Protein AF-A0A9W7BCM0-F1 (afdb_monomer)

Organism: NCBI:txid1606541

Nearest PDB structures (foldseek):
  4j8t-assembly5_D-2  TM=6.654E-01  e=6.417E-01  Pseudomonas aeruginosa PAO1
  4j9a-assembly6_F  TM=6.109E-01  e=1.148E+00  Pseudomonas aeruginosa PAO1
  8xcj-assembly1_F  TM=1.554E-01  e=3.502E-02  Escherichia phage Lambda
  8xci-assembly1_J  TM=1.310E-01  e=1.043E-02  Escherichia phage Lambda
  8bxr-assembly1_A  TM=1.059E-01  e=1.535E+00  Homo sapiens

Foldseek 3Di:
DDDPPPDPPPPQVVQWDWDKDWDADPPQKIFIWIWIARNVPGFIDIDGPDIDHPVLAPFDFDDWAPFDWDDDVFIKTKIWGDRGPFALVFPTWIKIWTWDQDPVRHIDTPDDIDTGGDDNDDDDPPPDPDDQPDFADVVQKDWDKDWDDDDPQAIWIKIWIDGPRDIDIDTDPDPASDKDKPPWDWDADPNRQKIWTWIKIWGHHPRDIHIDIDIWMWGQDPVGIDTDD

pLDDT: mean 84.14, std 14.04, range [38.47, 97.62]

Radius of gyration: 24.95 Å; Cα contacts (8 Å, |Δi|>4): 468; chains: 1; bounding box: 50×45×79 Å

Mean predicted aligned error: 10.83 Å

Solvent-accessible surface area (backbone atoms only — not comparable to full-atom values): 13617 Å² total; per-residue (Å²): 134,83,79,76,78,81,71,77,65,89,61,63,70,82,30,58,45,78,53,73,47,76,44,81,44,91,89,65,31,38,33,35,25,46,35,42,32,33,72,85,79,66,51,74,39,80,42,76,81,46,77,45,48,67,90,82,42,95,75,71,73,56,76,71,40,78,73,43,81,46,86,67,101,54,43,30,43,33,33,30,47,39,94,39,88,55,32,73,57,46,76,23,29,42,37,36,31,38,47,40,67,45,100,85,73,42,75,40,73,69,54,71,75,47,78,43,73,44,81,69,89,69,83,73,79,73,89,69,91,68,87,49,87,51,73,45,58,69,90,58,49,47,80,42,80,48,77,51,74,48,90,95,68,28,31,39,36,34,40,42,44,32,37,92,90,36,73,45,75,47,68,66,86,73,87,39,40,36,42,47,78,44,79,73,46,76,44,72,36,80,96,21,35,25,35,39,38,36,30,38,42,36,38,31,44,97,85,45,71,47,38,38,60,44,76,48,41,34,32,48,55,96,92,38,61,42,75,63,125

Structure (mmCIF, N/CA/C/O backbone):
data_AF-A0A9W7BCM0-F1
#
_entry.id   AF-A0A9W7BCM0-F1
#
loop_
_atom_site.group_PDB
_atom_site.id
_atom_site.type_symbol
_atom_site.label_atom_id
_atom_site.label_alt_id
_atom_site.label_comp_id
_atom_site.label_asym_id
_atom_site.label_entity_id
_atom_site.label_seq_id
_atom_site.pdbx_PDB_ins_code
_atom_site.Cartn_x
_atom_site.Cartn_y
_atom_site.Cartn_z
_atom_site.occupancy
_atom_site.B_iso_or_equiv
_atom_site.auth_seq_id
_atom_site.auth_comp_id
_atom_site.auth_asym_id
_atom_site.auth_atom_id
_atom_site.pdbx_PDB_model_num
ATOM 1 N N . MET A 1 1 ? 2.110 -19.172 -49.917 1.00 38.47 1 MET A N 1
ATOM 2 C CA . MET A 1 1 ? 3.095 -18.278 -49.279 1.00 38.47 1 MET A CA 1
ATOM 3 C C . MET A 1 1 ? 2.955 -18.494 -47.787 1.00 38.47 1 MET A C 1
ATOM 5 O O . MET A 1 1 ? 1.958 -18.076 -47.220 1.00 38.47 1 MET A O 1
ATOM 9 N N . SER A 1 2 ? 3.854 -19.291 -47.211 1.00 39.69 2 SER A N 1
ATOM 10 C CA . SER A 1 2 ? 3.885 -19.566 -45.773 1.00 39.69 2 SER A CA 1
ATOM 11 C C . SER A 1 2 ? 4.482 -18.340 -45.096 1.00 39.69 2 SER A C 1
ATOM 13 O O . SER A 1 2 ? 5.621 -17.990 -45.406 1.00 39.69 2 SER A O 1
ATOM 15 N N . GLY A 1 3 ? 3.709 -17.660 -44.249 1.00 39.75 3 GLY A N 1
ATOM 16 C CA . GLY A 1 3 ? 4.243 -16.623 -43.373 1.00 39.75 3 GLY A CA 1
ATOM 17 C C . GLY A 1 3 ? 5.270 -17.273 -42.459 1.00 39.75 3 GLY A C 1
ATOM 18 O O . GLY A 1 3 ? 4.951 -18.246 -41.781 1.00 39.75 3 GLY A O 1
ATOM 19 N N . LYS A 1 4 ? 6.517 -16.805 -42.525 1.00 41.69 4 LYS A N 1
ATOM 20 C CA . LYS A 1 4 ? 7.498 -17.106 -41.491 1.00 41.69 4 LYS A CA 1
ATOM 21 C C . LYS A 1 4 ? 6.987 -16.428 -40.227 1.00 41.69 4 LYS A C 1
ATOM 23 O O . LYS A 1 4 ? 6.816 -15.213 -40.225 1.00 41.69 4 LYS A O 1
ATOM 28 N N . GLU A 1 5 ? 6.672 -17.220 -39.214 1.00 47.56 5 GLU A N 1
ATOM 29 C CA . GLU A 1 5 ? 6.650 -16.715 -37.849 1.00 47.56 5 GLU A CA 1
ATOM 30 C C . GLU A 1 5 ? 8.071 -16.214 -37.571 1.00 47.56 5 GLU A C 1
ATOM 32 O O . GLU A 1 5 ? 9.038 -16.956 -37.757 1.00 47.56 5 GLU A O 1
ATOM 37 N N . ASP A 1 6 ? 8.198 -14.922 -37.268 1.00 48.59 6 ASP A N 1
ATOM 38 C CA . ASP A 1 6 ? 9.454 -14.310 -36.848 1.00 48.59 6 ASP A CA 1
ATOM 39 C C . ASP A 1 6 ? 9.869 -14.964 -35.525 1.00 48.59 6 ASP A C 1
ATOM 41 O O . ASP A 1 6 ? 9.409 -14.578 -34.450 1.00 48.59 6 ASP A O 1
ATOM 45 N N . GLU A 1 7 ? 10.707 -15.999 -35.604 1.00 44.56 7 GLU A N 1
ATOM 46 C CA . GLU A 1 7 ? 11.451 -16.475 -34.444 1.00 44.56 7 GLU A CA 1
ATOM 47 C C . GLU A 1 7 ? 12.263 -15.289 -33.897 1.00 44.56 7 GLU A C 1
ATOM 49 O O . GLU A 1 7 ? 13.003 -14.655 -34.663 1.00 44.56 7 GLU A O 1
ATOM 54 N N . PRO A 1 8 ? 12.134 -14.943 -32.602 1.00 46.53 8 PRO A N 1
ATOM 55 C CA . PRO A 1 8 ? 12.952 -13.892 -32.020 1.00 46.53 8 PRO A CA 1
ATOM 56 C C . PRO A 1 8 ? 14.431 -14.270 -32.193 1.00 46.53 8 PRO A C 1
ATOM 58 O O . PRO A 1 8 ? 14.795 -15.432 -31.985 1.00 46.53 8 PRO A O 1
ATOM 61 N N . PRO A 1 9 ? 15.296 -13.328 -32.610 1.00 51.09 9 PRO A N 1
ATOM 62 C CA . PRO A 1 9 ? 16.686 -13.636 -32.897 1.00 51.09 9 PRO A CA 1
ATOM 63 C C . PRO A 1 9 ? 17.371 -14.189 -31.645 1.00 51.09 9 PRO A C 1
ATOM 65 O O . PRO A 1 9 ? 17.174 -13.696 -30.532 1.00 51.09 9 PRO A O 1
ATOM 68 N N . VAL A 1 10 ? 18.180 -15.226 -31.867 1.00 50.31 10 VAL A N 1
ATOM 69 C CA . VAL A 1 10 ? 19.012 -15.905 -30.870 1.00 50.31 10 VAL A CA 1
ATOM 70 C C . VAL A 1 10 ? 19.703 -14.872 -29.964 1.00 50.31 10 VAL A C 1
ATOM 72 O O . VAL A 1 10 ? 20.453 -14.024 -30.442 1.00 50.31 10 VAL A O 1
ATOM 75 N N . ASN A 1 11 ? 19.408 -14.974 -28.664 1.00 66.50 11 ASN A N 1
ATOM 76 C CA . ASN A 1 11 ? 19.963 -14.240 -27.518 1.00 66.50 11 ASN A CA 1
ATOM 77 C C . ASN A 1 11 ? 19.702 -12.727 -27.410 1.00 66.50 11 ASN A C 1
ATOM 79 O O . ASN A 1 11 ? 20.500 -12.003 -26.824 1.00 66.50 11 ASN A O 1
ATOM 83 N N . PHE A 1 12 ? 18.527 -12.247 -27.833 1.00 74.56 12 PHE A N 1
ATOM 84 C CA . PHE A 1 12 ? 18.042 -10.908 -27.446 1.00 74.56 12 PHE A CA 1
ATOM 85 C C . PHE A 1 12 ? 18.136 -10.638 -25.926 1.00 74.56 12 PHE A C 1
ATOM 87 O O . PHE A 1 12 ? 18.483 -9.535 -25.514 1.00 74.56 12 PHE A O 1
ATOM 94 N N . LEU A 1 13 ? 17.864 -11.654 -25.098 1.00 76.50 13 LEU A N 1
ATOM 95 C CA . LEU A 1 13 ? 17.898 -11.555 -23.635 1.00 76.50 13 LEU A CA 1
ATOM 96 C C . LEU A 1 13 ? 19.304 -1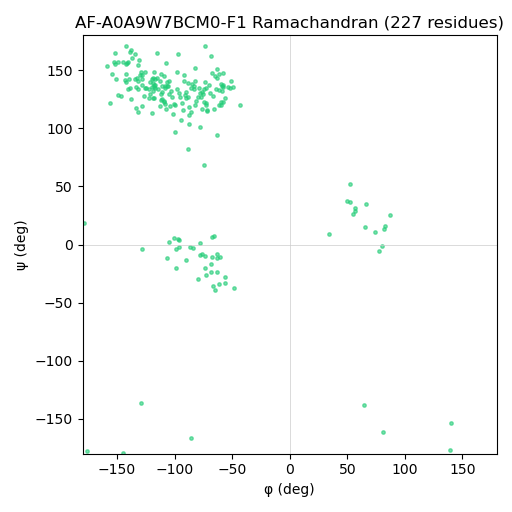1.325 -23.070 1.00 76.50 13 LEU A C 1
ATOM 98 O O . LEU A 1 13 ? 19.446 -10.570 -22.112 1.00 76.50 13 LEU A O 1
ATOM 102 N N . ASP A 1 14 ? 20.337 -11.911 -23.679 1.00 82.88 14 ASP A N 1
ATOM 103 C CA . ASP A 1 14 ? 21.729 -11.770 -23.217 1.00 82.88 14 ASP A CA 1
ATOM 104 C C . ASP A 1 14 ? 22.264 -10.348 -23.415 1.00 82.88 14 ASP A C 1
ATOM 106 O O . ASP A 1 14 ? 23.270 -9.958 -22.821 1.00 82.88 14 ASP A O 1
ATOM 110 N N . HIS A 1 15 ? 21.587 -9.567 -24.257 1.00 87.50 15 HIS A N 1
ATOM 111 C CA . HIS A 1 15 ? 21.919 -8.180 -24.529 1.00 87.50 15 HIS A CA 1
ATOM 112 C C . HIS A 1 15 ? 21.096 -7.193 -23.698 1.00 87.50 15 HIS A C 1
ATOM 114 O O . HIS A 1 15 ? 21.240 -5.990 -23.898 1.00 87.50 15 HIS A O 1
ATOM 120 N N . LEU A 1 16 ? 20.256 -7.655 -22.766 1.00 92.12 16 LEU A N 1
ATOM 121 C CA . LEU A 1 16 ? 19.504 -6.776 -21.875 1.00 92.12 16 LEU A CA 1
ATOM 1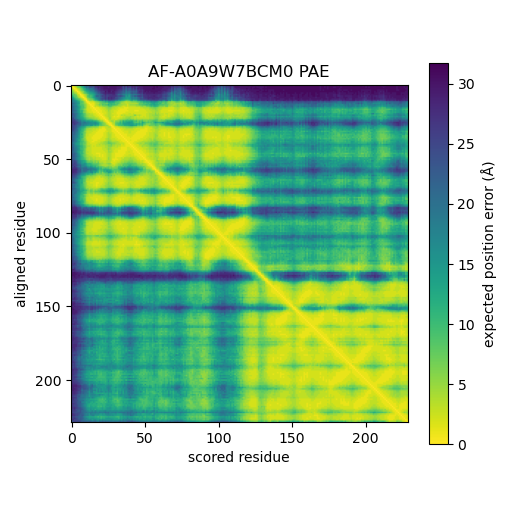22 C C . LEU A 1 16 ? 20.239 -6.544 -20.558 1.00 92.12 16 LEU A C 1
ATOM 124 O O . LEU A 1 16 ? 20.474 -7.465 -19.781 1.00 92.12 16 LEU A O 1
ATOM 128 N N . GLU A 1 17 ? 20.512 -5.278 -20.270 1.00 94.81 17 GLU A N 1
ATOM 129 C CA . GLU A 1 17 ? 20.960 -4.818 -18.964 1.00 94.81 17 GLU A CA 1
ATOM 130 C C . GLU A 1 17 ? 19.833 -4.039 -18.282 1.00 94.81 17 GLU A C 1
ATOM 132 O O . GLU A 1 17 ? 19.175 -3.193 -18.892 1.00 94.81 17 GLU A O 1
ATOM 137 N N . LEU A 1 18 ? 19.605 -4.330 -17.001 1.00 96.00 18 LEU A N 1
ATOM 138 C CA . LEU A 1 18 ? 18.637 -3.616 -16.180 1.00 96.00 18 LEU A CA 1
ATOM 139 C C . LEU A 1 18 ? 19.355 -2.792 -15.125 1.00 96.00 18 LEU A C 1
ATOM 141 O O . LEU A 1 18 ? 20.200 -3.296 -14.387 1.00 96.00 18 LEU A O 1
ATOM 145 N N . SER A 1 19 ? 18.969 -1.529 -15.013 1.00 95.81 19 SER A N 1
ATOM 146 C CA . SER A 1 19 ? 19.499 -0.627 -14.000 1.00 95.81 19 SER A CA 1
ATOM 147 C C . SER A 1 19 ? 18.424 0.341 -13.508 1.00 95.81 19 SER A C 1
ATOM 149 O O . SER A 1 19 ? 17.262 0.304 -13.922 1.00 95.81 19 SER A O 1
ATOM 151 N N . GLN A 1 20 ? 18.813 1.211 -12.583 1.00 94.12 20 GLN A N 1
ATOM 152 C CA . GLN A 1 20 ? 17.996 2.330 -12.138 1.00 94.12 20 GLN A CA 1
ATOM 153 C C . GLN A 1 20 ? 18.808 3.622 -12.224 1.00 94.12 20 GLN A C 1
ATOM 155 O O . GLN A 1 20 ? 20.019 3.625 -11.994 1.00 94.12 20 GLN A O 1
ATOM 160 N N . ARG A 1 21 ? 18.138 4.728 -12.546 1.00 92.69 21 ARG A N 1
ATOM 161 C CA . ARG A 1 21 ? 18.765 6.046 -12.705 1.00 92.69 21 ARG A CA 1
ATOM 162 C C . ARG A 1 21 ? 17.845 7.133 -12.171 1.00 92.69 21 ARG A C 1
ATOM 164 O O . ARG A 1 21 ? 16.638 7.076 -12.390 1.00 92.69 21 ARG A O 1
ATOM 171 N N . SER A 1 22 ? 18.417 8.139 -11.520 1.00 90.06 22 SER A N 1
ATOM 172 C CA . SER A 1 22 ? 17.723 9.393 -11.227 1.00 90.06 22 SER A CA 1
ATOM 173 C C . SER A 1 22 ? 17.961 10.413 -12.343 1.00 90.06 22 SER A C 1
ATOM 175 O O . SER A 1 22 ? 19.069 10.504 -12.874 1.00 90.06 22 SER A O 1
ATOM 177 N N . GLN A 1 23 ? 16.934 11.178 -12.700 1.00 90.38 23 GLN A N 1
ATOM 178 C CA . GLN A 1 23 ? 16.989 12.253 -13.685 1.00 90.38 23 GLN A CA 1
ATOM 179 C C . GLN A 1 23 ? 16.393 13.515 -13.070 1.00 90.38 23 GLN A C 1
ATOM 181 O O . GLN A 1 23 ? 15.224 13.522 -12.686 1.00 90.38 23 GLN A O 1
ATOM 186 N N . ASP A 1 24 ? 17.195 14.569 -12.977 1.00 85.06 24 ASP A N 1
ATOM 187 C CA . ASP A 1 24 ? 16.708 15.865 -12.518 1.00 85.06 24 ASP A CA 1
ATOM 188 C C . ASP A 1 24 ? 15.922 16.546 -13.643 1.00 85.06 24 ASP A C 1
ATOM 190 O O . ASP A 1 24 ? 16.402 16.685 -14.771 1.00 85.06 24 ASP A O 1
ATOM 194 N N . GLU A 1 25 ? 14.699 16.961 -13.332 1.00 80.12 25 GLU A N 1
ATOM 195 C CA . GLU A 1 25 ? 13.845 17.748 -14.209 1.00 80.12 25 GLU A CA 1
ATOM 196 C C . GLU A 1 25 ? 13.921 19.247 -13.898 1.00 80.12 25 GLU A C 1
ATOM 198 O O . GLU A 1 25 ? 14.344 19.707 -12.830 1.00 80.12 25 GLU A O 1
ATOM 203 N N . ILE A 1 26 ? 13.443 20.034 -14.862 1.00 66.94 26 ILE A N 1
ATOM 204 C CA . ILE A 1 26 ? 13.188 21.462 -14.686 1.00 66.94 26 ILE A CA 1
ATOM 205 C C . ILE A 1 26 ? 12.172 21.619 -13.540 1.00 66.94 26 ILE A C 1
ATOM 207 O O . ILE A 1 26 ? 11.142 20.951 -13.535 1.00 66.94 26 ILE A O 1
ATOM 211 N N . ASN A 1 27 ? 12.450 22.526 -12.595 1.00 72.56 27 ASN A N 1
ATOM 212 C CA . ASN A 1 27 ? 11.702 22.773 -11.343 1.00 72.56 27 ASN A CA 1
ATOM 213 C C . ASN A 1 27 ? 12.095 21.913 -10.131 1.00 72.56 27 ASN A C 1
ATOM 215 O O . ASN A 1 27 ? 11.307 21.771 -9.201 1.00 72.56 27 ASN A O 1
ATOM 219 N N . SER A 1 28 ? 13.333 21.418 -10.078 1.00 78.94 28 SER A N 1
ATOM 220 C CA . SER A 1 28 ? 13.884 20.716 -8.904 1.00 78.94 28 SER A CA 1
ATOM 221 C C . SER A 1 28 ? 13.192 19.392 -8.573 1.00 78.94 28 SER A C 1
ATOM 223 O O . SER A 1 28 ? 13.378 18.887 -7.476 1.00 78.94 28 SER A O 1
ATOM 225 N N . VAL A 1 29 ? 12.396 18.820 -9.477 1.00 83.44 29 VAL A N 1
ATOM 226 C CA . VAL A 1 29 ? 11.847 17.469 -9.307 1.00 83.44 29 VAL A CA 1
ATOM 227 C C . VAL A 1 29 ? 12.900 16.464 -9.763 1.00 83.44 29 VAL A C 1
ATOM 229 O O . VAL A 1 29 ? 13.473 16.621 -10.836 1.00 83.44 29 VAL A O 1
ATOM 232 N N . THR A 1 30 ? 13.141 15.420 -8.979 1.00 86.44 30 THR A N 1
ATOM 233 C CA . THR A 1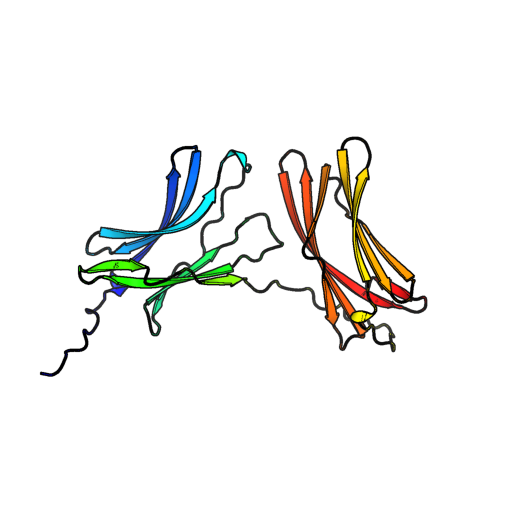 30 ? 13.983 14.290 -9.378 1.00 86.44 30 THR A CA 1
ATOM 234 C C . THR A 1 30 ? 13.087 13.106 -9.728 1.00 86.44 30 THR A C 1
ATOM 236 O O . THR A 1 30 ? 12.345 12.600 -8.883 1.00 86.44 30 THR A O 1
ATOM 239 N N . ASN A 1 31 ? 13.160 12.648 -10.974 1.00 90.38 31 ASN A N 1
ATOM 240 C CA . ASN A 1 31 ? 12.536 11.409 -11.421 1.00 90.38 31 ASN A CA 1
ATOM 241 C C . ASN A 1 31 ? 13.452 10.227 -11.134 1.00 90.38 31 ASN A C 1
ATOM 243 O O . ASN A 1 31 ? 14.649 10.285 -11.397 1.00 90.38 31 ASN A O 1
ATOM 247 N N . TYR A 1 32 ? 12.880 9.129 -10.665 1.00 90.31 32 TYR A N 1
ATOM 248 C CA . TYR A 1 32 ? 13.563 7.862 -10.469 1.00 90.31 32 TYR A CA 1
ATOM 249 C C . TYR A 1 32 ? 13.011 6.854 -11.465 1.00 90.31 32 TYR A C 1
ATOM 251 O O . TYR A 1 32 ? 11.799 6.626 -11.545 1.00 90.31 32 TYR A O 1
ATOM 259 N N . CYS A 1 33 ? 13.914 6.276 -12.248 1.00 94.19 33 CYS A N 1
ATOM 260 C CA . CYS A 1 33 ? 13.582 5.469 -13.406 1.00 94.19 33 CYS A CA 1
ATOM 261 C C . CYS A 1 33 ? 14.151 4.060 -13.283 1.00 94.19 33 CYS A C 1
ATOM 263 O O . CYS A 1 33 ? 15.311 3.890 -12.906 1.00 94.19 33 CYS A O 1
ATOM 265 N N . VAL A 1 34 ? 13.361 3.070 -13.696 1.00 95.94 34 VAL A N 1
ATOM 266 C CA . VAL A 1 34 ? 13.877 1.784 -14.171 1.00 95.94 34 VAL A CA 1
ATOM 267 C C . VAL A 1 34 ? 14.363 1.992 -15.601 1.00 95.94 34 VAL A C 1
ATOM 269 O O . VAL A 1 34 ? 13.670 2.626 -16.406 1.00 95.94 34 VAL A O 1
ATOM 272 N N . VAL A 1 35 ? 15.548 1.474 -15.905 1.00 96.69 35 VAL A N 1
ATOM 273 C CA . VAL A 1 35 ? 16.194 1.592 -17.212 1.00 96.69 35 VAL A CA 1
ATOM 274 C C . VAL A 1 35 ? 16.452 0.195 -17.758 1.00 96.69 35 VAL A C 1
ATOM 276 O O . VAL A 1 35 ? 17.005 -0.660 -17.066 1.00 96.69 35 VAL A O 1
ATOM 279 N N . VAL A 1 36 ? 16.029 -0.020 -18.999 1.00 96.25 36 VAL A N 1
ATOM 280 C CA . VAL A 1 36 ? 16.353 -1.200 -19.796 1.00 96.25 36 VAL A CA 1
ATOM 281 C C . VAL A 1 36 ? 17.300 -0.745 -20.890 1.00 96.25 36 VAL A C 1
ATOM 283 O O . VAL A 1 36 ? 16.938 0.133 -21.674 1.00 96.25 36 VAL A O 1
ATOM 286 N N . THR A 1 37 ? 18.481 -1.341 -20.952 1.00 95.25 37 THR A N 1
ATOM 287 C CA . THR A 1 37 ? 19.492 -1.011 -21.953 1.00 95.25 37 THR A CA 1
ATOM 288 C C . THR A 1 37 ? 19.778 -2.234 -22.802 1.00 95.25 37 THR A C 1
ATOM 290 O O . THR A 1 37 ? 20.013 -3.324 -22.283 1.00 95.25 37 THR A O 1
ATOM 293 N N . ARG A 1 38 ? 19.783 -2.051 -24.120 1.00 92.56 38 ARG A N 1
ATOM 294 C CA . ARG A 1 38 ? 20.335 -3.022 -25.059 1.00 92.56 38 ARG A CA 1
ATOM 295 C C . ARG A 1 38 ? 21.829 -2.789 -25.217 1.00 92.56 38 ARG A C 1
ATOM 297 O O . ARG A 1 38 ? 22.254 -1.765 -25.742 1.00 92.56 38 ARG A O 1
ATOM 304 N N . THR A 1 39 ? 22.639 -3.738 -24.773 1.00 91.31 39 THR A N 1
ATOM 305 C CA . THR A 1 39 ? 24.103 -3.616 -24.774 1.00 91.31 39 THR A CA 1
ATOM 306 C C . THR A 1 39 ? 24.717 -3.744 -26.168 1.00 91.31 39 THR A C 1
ATOM 308 O O . THR A 1 39 ? 25.829 -3.272 -26.391 1.00 91.31 39 THR A O 1
ATOM 311 N N . ASP A 1 40 ? 24.000 -4.335 -27.125 1.00 89.44 40 ASP A N 1
ATOM 312 C CA . ASP A 1 40 ? 24.469 -4.549 -28.495 1.00 89.44 40 ASP A CA 1
ATOM 313 C C . ASP A 1 40 ? 24.361 -3.304 -29.387 1.00 89.44 40 ASP A C 1
ATOM 315 O O . ASP A 1 40 ? 25.166 -3.134 -30.304 1.00 89.44 40 ASP A O 1
ATOM 319 N N . ASN A 1 41 ? 23.394 -2.422 -29.125 1.00 87.88 41 ASN A N 1
ATOM 320 C CA . ASN A 1 41 ? 23.170 -1.207 -29.916 1.00 87.88 41 ASN A CA 1
ATOM 321 C C . ASN A 1 41 ? 23.085 0.090 -29.089 1.00 87.88 41 ASN A C 1
ATOM 323 O O . ASN A 1 41 ? 22.989 1.170 -29.674 1.00 87.88 41 ASN A O 1
ATOM 327 N N . GLY A 1 42 ? 23.141 -0.002 -27.758 1.00 90.50 42 GLY A N 1
ATOM 328 C CA . GLY A 1 42 ? 23.066 1.131 -26.835 1.00 90.50 42 GLY A CA 1
ATOM 329 C C . GLY A 1 42 ? 21.671 1.741 -26.680 1.00 90.50 42 GLY A C 1
ATOM 330 O O . GLY A 1 42 ? 21.555 2.825 -26.112 1.00 90.50 42 GLY A O 1
ATOM 331 N N . ASP A 1 43 ? 20.624 1.098 -27.197 1.00 93.06 43 ASP A N 1
ATOM 332 C CA . ASP A 1 43 ? 19.256 1.602 -27.097 1.00 93.06 43 ASP A CA 1
ATOM 333 C C . ASP A 1 43 ? 18.755 1.529 -25.646 1.00 93.06 43 ASP A C 1
ATOM 335 O O . ASP A 1 43 ? 18.874 0.493 -24.988 1.00 93.06 43 ASP A O 1
ATOM 339 N N . GLU A 1 44 ? 18.200 2.632 -25.141 1.00 94.69 44 GLU A N 1
ATOM 340 C CA . GLU A 1 44 ? 17.711 2.751 -23.764 1.00 94.69 44 GLU A CA 1
ATOM 341 C C . GLU A 1 44 ? 16.204 2.994 -23.738 1.00 94.69 44 GLU A C 1
ATOM 343 O O . GLU A 1 44 ? 15.671 3.860 -24.435 1.00 94.69 44 GLU A O 1
ATOM 348 N N . LEU A 1 45 ? 15.523 2.302 -22.830 1.00 95.25 45 LEU A N 1
ATOM 349 C CA . LEU A 1 45 ? 14.111 2.500 -22.557 1.00 95.25 45 LEU A CA 1
ATOM 350 C C . LEU A 1 45 ? 13.881 2.736 -21.066 1.00 95.25 45 LEU A C 1
ATOM 352 O O . LEU A 1 45 ? 14.304 1.956 -20.214 1.00 95.25 45 LEU A O 1
ATOM 356 N N . LEU A 1 46 ? 13.171 3.820 -20.750 1.00 95.44 46 LEU A N 1
ATOM 357 C CA . LEU A 1 46 ? 12.965 4.276 -19.379 1.00 95.44 46 LEU A CA 1
ATOM 358 C C . LEU A 1 46 ? 11.516 4.138 -18.921 1.00 95.44 46 LEU A C 1
ATOM 360 O O . LEU A 1 46 ? 10.565 4.335 -19.686 1.00 95.44 46 LEU A O 1
ATOM 364 N N . HIS A 1 47 ? 11.348 3.866 -17.631 1.00 94.88 47 HIS A N 1
ATOM 365 C CA . HIS A 1 47 ? 10.081 3.995 -16.928 1.00 94.88 47 HIS A CA 1
ATOM 366 C C . HIS A 1 47 ? 10.276 4.725 -15.597 1.00 94.88 47 HIS A C 1
ATOM 368 O O . HIS A 1 47 ? 10.954 4.209 -14.713 1.00 94.88 47 HIS A O 1
ATOM 374 N N . ILE A 1 48 ? 9.645 5.893 -15.450 1.00 92.88 48 ILE A N 1
ATOM 375 C CA . ILE A 1 48 ? 9.603 6.645 -14.189 1.00 92.88 48 ILE A CA 1
ATOM 376 C C . ILE A 1 48 ? 8.686 5.902 -13.213 1.00 92.88 48 ILE A C 1
ATOM 378 O O . ILE A 1 48 ? 7.488 5.789 -13.475 1.00 92.88 48 ILE A O 1
ATOM 382 N N . PHE A 1 49 ? 9.238 5.413 -12.102 1.00 88.69 49 PHE A N 1
ATOM 383 C CA . PHE A 1 49 ? 8.466 4.760 -11.038 1.00 88.69 49 PHE A CA 1
ATOM 384 C C . PHE A 1 49 ? 8.157 5.702 -9.867 1.00 88.69 49 PHE A C 1
ATOM 386 O O . PHE A 1 49 ? 7.227 5.444 -9.108 1.00 88.69 49 PHE A O 1
ATOM 393 N N . CYS A 1 50 ? 8.917 6.791 -9.718 1.00 86.31 50 CYS A N 1
ATOM 394 C CA . CYS A 1 50 ? 8.715 7.798 -8.683 1.00 86.31 50 CYS A CA 1
ATOM 395 C C . CYS 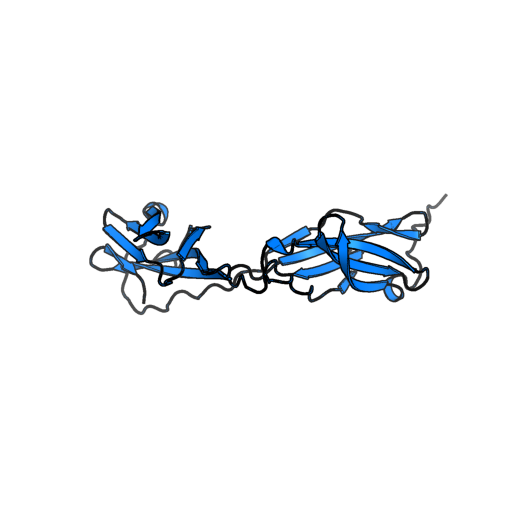A 1 50 ? 9.202 9.168 -9.169 1.00 86.31 50 CYS A C 1
ATOM 397 O O . CYS A 1 50 ? 10.238 9.258 -9.823 1.00 86.31 50 CYS A O 1
ATOM 399 N N . SER A 1 51 ? 8.484 10.228 -8.805 1.00 85.81 51 SER A N 1
ATOM 400 C CA . SER A 1 51 ? 8.917 11.616 -8.976 1.00 85.81 51 SER A CA 1
ATOM 401 C C . SER A 1 51 ? 8.915 12.281 -7.608 1.00 85.81 51 SER A C 1
ATOM 403 O O . SER A 1 51 ? 7.908 12.245 -6.901 1.00 85.81 51 SER A O 1
ATOM 405 N N . TYR A 1 52 ? 10.041 12.875 -7.224 1.00 79.75 52 TYR A N 1
ATOM 406 C CA . TYR A 1 52 ? 10.232 13.440 -5.896 1.00 79.75 52 TYR A CA 1
ATOM 407 C C . TYR A 1 52 ? 10.582 14.921 -5.964 1.00 79.75 52 TYR A C 1
ATOM 409 O O . TYR A 1 52 ? 11.467 15.318 -6.716 1.00 79.75 52 TYR A O 1
ATOM 417 N N . HIS A 1 53 ? 9.931 15.737 -5.135 1.00 79.25 53 HIS A N 1
ATOM 418 C CA . HIS A 1 53 ? 10.285 17.143 -4.975 1.00 79.25 53 HIS A CA 1
ATOM 419 C C . HIS A 1 53 ? 11.032 17.347 -3.643 1.00 79.25 53 HIS A C 1
ATOM 421 O O . HIS A 1 53 ? 10.508 16.947 -2.606 1.00 79.25 53 HI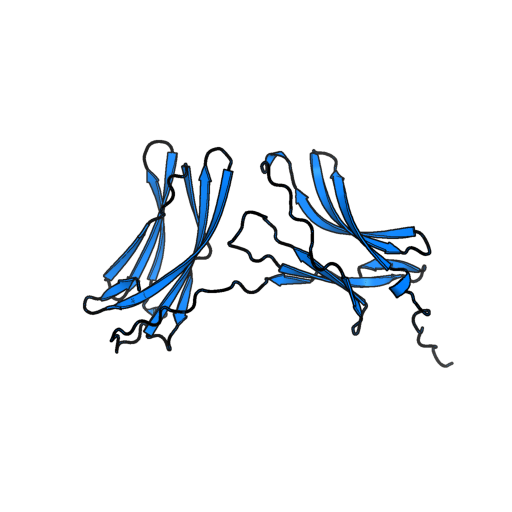S A O 1
ATOM 427 N N . PRO A 1 54 ? 12.199 18.016 -3.604 1.00 71.00 54 PRO A N 1
ATOM 428 C CA . PRO A 1 54 ? 12.995 18.229 -2.393 1.00 71.00 54 PRO A CA 1
ATOM 429 C C . PRO A 1 54 ? 12.245 18.918 -1.249 1.00 71.00 54 PRO A C 1
ATOM 431 O O . PRO A 1 54 ? 12.549 18.686 -0.084 1.00 71.00 54 PRO A O 1
ATOM 434 N N . GLN A 1 55 ? 11.238 19.745 -1.553 1.00 72.19 55 GLN A N 1
ATOM 435 C CA . GLN A 1 55 ? 10.397 20.363 -0.515 1.00 72.19 55 GLN A CA 1
ATOM 436 C C . GLN A 1 55 ? 9.370 19.395 0.099 1.00 72.19 55 GLN A C 1
ATOM 438 O O . GLN A 1 55 ? 8.723 19.749 1.079 1.00 72.19 55 GLN A O 1
ATOM 443 N N . ALA A 1 56 ? 9.210 18.182 -0.442 1.00 65.62 56 ALA A N 1
ATOM 444 C CA . ALA A 1 56 ? 8.357 17.148 0.142 1.00 65.62 56 ALA A CA 1
ATOM 445 C C . ALA A 1 56 ? 8.974 16.504 1.403 1.00 65.62 56 ALA A C 1
ATOM 447 O O . ALA A 1 56 ? 8.268 15.795 2.123 1.00 65.62 56 ALA A O 1
ATOM 448 N N . GLY A 1 57 ? 10.251 16.789 1.703 1.00 60.56 57 GLY A N 1
ATOM 449 C CA . GLY A 1 57 ? 10.952 16.349 2.911 1.00 60.56 57 GLY A CA 1
ATOM 450 C C . GLY A 1 57 ? 12.401 15.901 2.651 1.00 60.56 57 GLY A C 1
ATOM 451 O O . GLY A 1 57 ? 12.889 15.959 1.521 1.00 60.56 57 GLY A O 1
ATOM 452 N N . PRO A 1 58 ? 13.115 15.409 3.676 1.00 54.78 58 PRO A N 1
ATOM 453 C CA . PRO A 1 58 ? 14.483 14.896 3.537 1.00 54.78 58 PRO A CA 1
ATOM 454 C C . PRO A 1 58 ? 14.559 13.483 2.923 1.00 54.78 58 PRO A C 1
ATOM 456 O O . PRO A 1 58 ? 15.646 12.914 2.819 1.00 54.78 58 PRO A O 1
ATOM 459 N N . VAL A 1 59 ? 13.421 12.881 2.563 1.00 58.31 59 VAL A N 1
ATOM 460 C CA . VAL A 1 59 ? 13.316 11.450 2.263 1.00 58.31 59 VAL A CA 1
ATOM 461 C C . VAL A 1 59 ? 13.627 11.176 0.798 1.00 58.31 59 VAL A C 1
ATOM 463 O O . VAL A 1 59 ? 12.923 11.628 -0.095 1.00 58.31 59 VAL A O 1
ATOM 466 N N . ARG A 1 60 ? 14.675 10.394 0.538 1.00 63.94 60 ARG A N 1
ATOM 467 C CA . ARG A 1 60 ? 14.937 9.863 -0.803 1.00 63.94 60 ARG A CA 1
ATOM 468 C C . ARG A 1 60 ? 14.100 8.594 -1.015 1.00 63.94 60 ARG A C 1
ATOM 470 O O . ARG A 1 60 ? 14.067 7.769 -0.101 1.00 63.94 60 ARG A O 1
ATOM 477 N N . PRO A 1 61 ? 13.462 8.418 -2.184 1.00 70.38 61 PRO A N 1
ATOM 478 C CA . PRO A 1 61 ? 12.847 7.154 -2.573 1.00 70.38 61 PRO A CA 1
ATOM 479 C C . PRO A 1 61 ? 13.815 5.980 -2.426 1.00 70.38 61 PRO A C 1
ATOM 481 O O . PRO A 1 61 ? 14.997 6.108 -2.761 1.00 70.38 61 PRO A O 1
ATOM 484 N N . ASP A 1 62 ? 13.311 4.835 -1.962 1.00 74.88 62 ASP A N 1
ATOM 485 C CA . ASP A 1 62 ? 14.101 3.607 -1.939 1.00 74.88 62 ASP A CA 1
ATOM 486 C C . ASP A 1 62 ? 14.472 3.175 -3.358 1.00 74.88 62 ASP A C 1
ATOM 488 O O . ASP A 1 62 ? 13.743 3.420 -4.325 1.00 74.88 62 ASP A O 1
ATOM 492 N N . SER A 1 63 ? 15.616 2.500 -3.469 1.00 84.81 63 SER A N 1
ATOM 493 C CA . SER A 1 63 ? 15.975 1.790 -4.695 1.00 84.81 63 SER A CA 1
ATOM 494 C C . SER A 1 63 ? 14.951 0.701 -4.991 1.00 84.81 63 SER A C 1
ATOM 496 O O . SER A 1 63 ? 14.427 0.068 -4.073 1.00 84.81 63 SER A O 1
ATOM 498 N N . VAL A 1 64 ? 14.701 0.441 -6.273 1.00 90.38 64 VAL A N 1
ATOM 499 C CA . VAL A 1 64 ? 13.931 -0.749 -6.645 1.00 90.38 64 VAL A CA 1
ATOM 500 C C . VAL A 1 64 ? 14.711 -2.007 -6.253 1.00 90.38 64 VAL A C 1
ATOM 502 O O . VAL A 1 64 ? 15.941 -2.039 -6.323 1.00 90.38 64 VAL A O 1
ATOM 505 N N . SER A 1 65 ? 14.004 -3.055 -5.845 1.00 90.50 65 SER A N 1
ATOM 506 C CA . SER A 1 65 ? 14.573 -4.377 -5.571 1.00 90.50 65 SER A CA 1
ATOM 507 C C . SER A 1 65 ? 14.033 -5.410 -6.556 1.00 90.50 65 SER A C 1
ATOM 509 O O . SER A 1 65 ? 13.056 -5.155 -7.261 1.00 90.50 65 SER A O 1
ATOM 511 N N . ASN A 1 66 ? 14.683 -6.576 -6.636 1.00 93.31 66 ASN A N 1
ATOM 512 C CA . ASN A 1 66 ? 14.268 -7.692 -7.500 1.00 93.31 66 ASN A CA 1
ATOM 513 C C . ASN A 1 66 ? 13.986 -7.271 -8.957 1.00 93.31 66 ASN A C 1
ATOM 515 O O . ASN A 1 66 ? 13.048 -7.761 -9.584 1.00 93.31 66 ASN A O 1
ATOM 519 N N . LEU A 1 67 ? 14.787 -6.334 -9.479 1.00 95.75 67 LEU A N 1
ATOM 520 C CA . LEU A 1 67 ? 14.710 -5.878 -10.862 1.00 95.75 67 LEU A CA 1
ATOM 521 C C . LEU A 1 67 ? 15.249 -6.976 -11.786 1.00 95.75 67 LEU A C 1
ATOM 523 O O . LEU A 1 67 ? 16.427 -7.318 -11.723 1.00 95.75 67 LEU A O 1
ATOM 527 N N . GLN A 1 68 ? 14.382 -7.536 -12.623 1.00 95.12 68 GLN A N 1
ATOM 528 C CA . GLN A 1 68 ? 14.707 -8.686 -13.468 1.00 95.12 68 GLN A CA 1
ATOM 529 C C . GLN A 1 68 ? 13.859 -8.716 -14.740 1.00 95.12 68 GLN A C 1
ATOM 531 O O . GLN A 1 68 ? 12.757 -8.160 -14.797 1.00 95.12 68 GLN A O 1
ATOM 536 N N . VAL A 1 69 ? 14.383 -9.409 -15.747 1.00 92.94 69 VAL A N 1
ATOM 537 C CA . VAL A 1 69 ? 13.654 -9.780 -16.958 1.00 92.94 69 VAL A CA 1
ATOM 538 C C . VAL A 1 69 ? 13.000 -11.139 -16.714 1.00 92.94 69 VAL A C 1
ATOM 540 O O . VAL A 1 69 ? 13.665 -12.066 -16.256 1.00 92.94 69 VAL A O 1
ATOM 543 N N . VAL A 1 70 ? 11.710 -11.269 -17.017 1.00 90.06 70 VAL A N 1
ATOM 544 C CA . VAL A 1 70 ? 10.977 -12.537 -16.935 1.00 90.06 70 VAL A CA 1
ATOM 545 C C . VAL A 1 70 ? 10.485 -12.915 -18.324 1.00 90.06 70 VAL A C 1
ATOM 547 O O . VAL A 1 70 ? 9.802 -12.136 -18.994 1.00 90.06 70 VAL A O 1
ATOM 550 N N . GLU A 1 71 ? 10.827 -14.128 -18.746 1.00 82.94 71 GLU A N 1
ATOM 551 C CA . GLU A 1 71 ? 10.348 -14.715 -19.991 1.00 82.94 71 GLU A CA 1
ATOM 552 C C . GLU A 1 71 ? 9.084 -15.543 -19.719 1.00 82.94 71 GLU A C 1
ATOM 554 O O . GLU A 1 71 ? 9.096 -16.522 -18.970 1.00 82.94 71 GLU A O 1
ATOM 559 N N . GLY A 1 72 ? 7.962 -15.110 -20.294 1.00 73.19 72 GLY A N 1
ATOM 560 C CA . GLY A 1 72 ? 6.690 -15.826 -20.263 1.00 73.19 72 GLY A CA 1
ATOM 561 C C . GLY A 1 72 ? 6.111 -15.961 -21.669 1.00 73.19 72 GLY A C 1
ATOM 562 O O . GLY A 1 72 ? 6.822 -16.227 -22.629 1.00 73.19 72 GLY A O 1
ATOM 563 N N . LYS A 1 73 ? 4.801 -15.730 -21.826 1.00 74.31 73 LYS A N 1
ATOM 564 C CA . LYS A 1 73 ? 4.194 -15.582 -23.168 1.00 74.31 73 LYS A CA 1
ATOM 565 C C . LYS A 1 73 ? 4.644 -14.303 -23.884 1.00 74.31 73 LYS A C 1
ATOM 567 O O . LYS A 1 73 ? 4.568 -14.220 -25.104 1.00 74.31 73 LYS A O 1
ATOM 572 N N . HIS A 1 74 ? 5.068 -13.316 -23.104 1.00 80.88 74 HIS A N 1
ATOM 573 C CA . HIS A 1 74 ? 5.654 -12.060 -23.542 1.00 80.88 74 HIS A CA 1
ATOM 574 C C . HIS A 1 74 ? 6.849 -11.765 -22.638 1.00 80.88 74 HIS A C 1
ATOM 576 O O . HIS A 1 74 ? 6.938 -12.306 -21.532 1.00 80.88 74 HIS A O 1
ATOM 582 N N . LEU A 1 75 ? 7.746 -10.905 -23.108 1.00 89.81 75 LEU A N 1
ATOM 583 C CA . LEU A 1 75 ? 8.850 -10.419 -22.303 1.00 89.81 75 LEU A CA 1
ATOM 584 C C . LEU A 1 75 ? 8.355 -9.364 -21.314 1.00 89.81 75 LEU A C 1
ATOM 586 O O . LEU A 1 75 ? 7.656 -8.425 -21.701 1.00 89.81 75 LEU A O 1
ATOM 590 N N . GLU A 1 76 ? 8.717 -9.493 -20.043 1.00 93.94 76 GLU A N 1
ATOM 591 C CA . GLU A 1 76 ? 8.296 -8.560 -19.000 1.00 93.94 76 GLU A CA 1
ATOM 592 C C . GLU A 1 76 ? 9.486 -8.118 -18.147 1.00 93.94 76 GLU A C 1
ATOM 594 O O . GLU A 1 76 ? 10.352 -8.916 -17.796 1.00 93.94 76 GLU A O 1
ATOM 599 N N . ILE A 1 77 ? 9.508 -6.838 -17.779 1.00 95.81 77 ILE A N 1
ATOM 600 C CA . ILE A 1 77 ? 10.396 -6.328 -16.732 1.00 95.81 77 ILE A CA 1
ATOM 601 C C . ILE A 1 77 ? 9.611 -6.306 -15.435 1.00 95.81 77 ILE A C 1
ATOM 603 O O . ILE A 1 77 ? 8.530 -5.713 -15.383 1.00 95.81 77 ILE A O 1
ATOM 607 N N . THR A 1 78 ? 10.149 -6.928 -14.391 1.00 96.12 78 THR A N 1
ATOM 608 C CA . THR A 1 78 ? 9.541 -6.932 -13.059 1.00 96.12 78 THR A CA 1
ATOM 609 C C . THR A 1 78 ? 10.469 -6.287 -12.049 1.00 96.12 78 THR A C 1
ATOM 611 O O . THR A 1 78 ? 11.680 -6.464 -12.143 1.00 96.12 78 THR A O 1
ATOM 614 N N . TRP A 1 79 ? 9.905 -5.556 -11.094 1.00 95.62 79 TRP A N 1
ATOM 615 C CA . TRP A 1 79 ? 10.641 -4.980 -9.974 1.00 95.62 79 TRP A CA 1
ATOM 616 C C . TRP A 1 79 ? 9.730 -4.822 -8.763 1.00 95.62 79 TRP A C 1
ATOM 618 O O . TRP A 1 79 ? 8.502 -4.872 -8.854 1.00 95.62 79 TRP A O 1
ATOM 628 N N . GLU A 1 80 ? 10.337 -4.606 -7.612 1.00 92.81 80 GLU A N 1
ATOM 629 C CA . GLU A 1 80 ? 9.662 -4.285 -6.369 1.00 92.81 80 GLU A CA 1
ATOM 630 C C . GLU A 1 80 ? 10.046 -2.887 -5.922 1.00 92.81 80 GLU A C 1
ATOM 632 O O . GLU A 1 80 ? 11.189 -2.459 -6.075 1.00 92.81 80 GLU A O 1
ATOM 637 N N . TRP A 1 81 ? 9.084 -2.171 -5.354 1.00 88.94 81 TRP A N 1
ATOM 638 C CA . TRP A 1 81 ? 9.347 -0.853 -4.798 1.00 88.94 81 TRP A CA 1
ATOM 639 C C . TRP A 1 81 ? 8.344 -0.505 -3.702 1.00 88.94 81 TRP A C 1
ATOM 641 O O . TRP A 1 81 ? 7.176 -0.909 -3.765 1.00 88.94 81 TRP A O 1
ATOM 651 N N . SER A 1 82 ? 8.805 0.239 -2.699 1.00 80.38 82 SER A N 1
ATOM 652 C CA . SER A 1 82 ? 7.956 0.859 -1.688 1.00 80.38 82 SER A CA 1
ATOM 653 C C . SER A 1 82 ? 8.037 2.369 -1.827 1.00 80.38 82 SER A C 1
ATOM 655 O O . SER A 1 82 ? 9.120 2.932 -1.945 1.00 80.38 82 SER A O 1
ATOM 657 N N . GLU A 1 83 ? 6.875 3.015 -1.791 1.00 68.75 83 GLU A N 1
ATOM 658 C CA . GLU A 1 83 ? 6.735 4.463 -1.966 1.00 68.75 83 GLU A CA 1
ATOM 659 C C . GLU A 1 83 ? 7.350 5.266 -0.821 1.00 68.75 83 GLU A C 1
ATOM 661 O O . GLU A 1 83 ? 7.514 6.480 -0.918 1.00 68.75 83 GLU A O 1
ATOM 666 N N . ASN A 1 84 ? 7.723 4.590 0.264 1.00 63.06 84 ASN A N 1
ATOM 667 C CA . ASN A 1 84 ? 8.249 5.245 1.436 1.00 63.06 84 ASN A CA 1
ATOM 668 C C . ASN A 1 84 ? 9.114 4.266 2.241 1.00 63.06 84 ASN A C 1
ATOM 670 O O . ASN A 1 84 ? 8.614 3.251 2.728 1.00 63.06 84 ASN A O 1
ATOM 674 N N . SER A 1 85 ? 10.381 4.615 2.452 1.00 45.72 85 SER A N 1
ATOM 675 C CA . SER A 1 85 ? 11.275 3.939 3.405 1.00 45.72 85 SER A CA 1
ATOM 676 C C . SER A 1 85 ? 10.792 4.052 4.859 1.00 45.72 85 SER A C 1
ATOM 678 O O . SER A 1 85 ? 11.283 3.343 5.736 1.00 45.72 85 SER A O 1
ATOM 680 N N . PHE A 1 86 ? 9.806 4.922 5.117 1.00 44.41 86 PHE A N 1
ATOM 681 C CA . PHE A 1 86 ? 9.188 5.146 6.427 1.00 44.41 86 PHE A CA 1
ATOM 682 C C . PHE A 1 86 ? 7.775 4.575 6.567 1.00 44.41 86 PHE A C 1
ATOM 684 O O . PHE A 1 86 ? 7.260 4.535 7.685 1.00 44.41 86 PHE A O 1
ATOM 691 N N . ASP A 1 87 ? 7.127 4.152 5.475 1.00 47.78 87 ASP A N 1
ATOM 692 C CA . ASP A 1 87 ? 5.769 3.618 5.564 1.00 47.78 87 ASP A CA 1
ATOM 693 C C . ASP A 1 87 ? 5.830 2.121 5.839 1.00 47.78 87 ASP A C 1
ATOM 695 O O . ASP A 1 87 ? 5.677 1.279 4.956 1.00 47.78 87 ASP A O 1
ATOM 699 N N . VAL A 1 88 ? 6.011 1.784 7.114 1.00 50.31 88 VAL A N 1
ATOM 700 C CA . VAL A 1 88 ? 5.765 0.425 7.608 1.00 50.31 88 VAL A CA 1
ATOM 701 C C . VAL A 1 88 ? 4.292 0.028 7.387 1.00 50.31 88 VAL A C 1
ATOM 703 O O . VAL A 1 88 ? 3.954 -1.147 7.516 1.00 50.31 88 VAL A O 1
ATOM 706 N N . ALA A 1 89 ? 3.410 0.971 7.008 1.00 52.09 89 ALA A N 1
ATOM 707 C CA . ALA A 1 89 ? 2.037 0.695 6.614 1.00 52.09 89 ALA A CA 1
ATOM 708 C C . ALA A 1 89 ? 1.847 0.342 5.137 1.00 52.09 89 ALA A C 1
ATOM 710 O O . ALA A 1 89 ? 0.735 -0.027 4.758 1.00 52.09 89 ALA A O 1
ATOM 711 N N . SER A 1 90 ? 2.882 0.341 4.300 1.00 63.81 90 SER A N 1
ATOM 712 C CA . SER A 1 90 ? 2.795 -0.240 2.963 1.00 63.81 90 SER A CA 1
ATOM 713 C C . SER A 1 90 ? 3.993 -1.151 2.722 1.00 63.81 90 SER A C 1
ATOM 715 O O . SER A 1 90 ? 5.111 -0.664 2.595 1.00 63.81 90 SER A O 1
ATOM 717 N N . PRO A 1 91 ? 3.806 -2.475 2.573 1.00 71.50 91 PRO A N 1
ATOM 718 C CA . PRO A 1 91 ? 4.897 -3.396 2.239 1.00 71.50 91 PRO A CA 1
ATOM 719 C C . PRO A 1 91 ? 5.476 -3.155 0.826 1.00 71.50 91 PRO A C 1
ATOM 721 O O . PRO A 1 91 ? 6.281 -3.945 0.334 1.00 71.50 91 PRO A O 1
ATOM 724 N N . GLY A 1 92 ? 5.051 -2.089 0.144 1.00 83.25 92 GLY A N 1
ATOM 725 C CA . GLY A 1 92 ? 5.349 -1.790 -1.242 1.00 83.25 92 GLY A CA 1
ATOM 726 C C . GLY A 1 92 ? 4.448 -2.555 -2.205 1.00 83.25 92 GLY A C 1
ATOM 727 O O . GLY A 1 92 ? 3.366 -3.048 -1.866 1.00 83.25 92 GLY A O 1
ATOM 728 N N . ALA A 1 93 ? 4.895 -2.649 -3.448 1.00 89.06 93 ALA A N 1
ATOM 729 C CA . ALA A 1 93 ? 4.212 -3.389 -4.494 1.00 89.06 93 ALA A CA 1
ATOM 730 C C . ALA A 1 93 ? 5.208 -4.137 -5.384 1.00 89.06 93 ALA A C 1
ATOM 732 O O . ALA A 1 93 ? 6.382 -3.778 -5.479 1.00 89.06 93 ALA A O 1
ATOM 733 N N . TYR A 1 94 ? 4.700 -5.177 -6.034 1.00 93.00 94 TYR A N 1
ATOM 734 C CA . TYR A 1 94 ? 5.304 -5.786 -7.207 1.00 93.00 94 TYR A CA 1
ATOM 735 C C . TYR A 1 94 ? 4.830 -5.023 -8.438 1.00 93.00 94 TYR A C 1
ATOM 737 O O . TYR A 1 94 ? 3.637 -4.744 -8.596 1.00 93.00 94 TYR A O 1
ATOM 745 N N . PHE A 1 95 ? 5.756 -4.718 -9.325 1.00 94.81 95 PHE A N 1
ATOM 746 C CA . PHE A 1 95 ? 5.496 -4.045 -10.579 1.00 94.81 95 PHE A CA 1
ATOM 747 C C . PHE A 1 95 ? 5.940 -4.944 -11.716 1.00 94.81 95 PHE A C 1
ATOM 749 O O . PHE A 1 95 ? 6.954 -5.636 -11.624 1.00 94.81 95 PHE A O 1
ATOM 756 N N . LYS A 1 96 ? 5.170 -4.923 -12.797 1.00 95.50 96 LYS A N 1
ATOM 757 C CA . LYS A 1 96 ? 5.547 -5.564 -14.048 1.00 95.50 96 LYS A CA 1
ATOM 758 C C . LYS A 1 96 ? 5.166 -4.690 -15.224 1.00 95.50 96 LYS A C 1
ATOM 760 O O . LYS A 1 96 ? 4.111 -4.047 -15.207 1.00 95.50 96 LYS A O 1
ATOM 765 N N . ARG A 1 97 ? 6.011 -4.674 -16.248 1.00 95.88 97 ARG A N 1
ATOM 766 C CA . ARG A 1 97 ? 5.745 -3.951 -17.486 1.00 95.88 97 ARG A CA 1
ATOM 767 C C . ARG A 1 97 ? 6.154 -4.782 -18.702 1.00 95.88 97 ARG A C 1
ATOM 769 O O . ARG A 1 97 ? 7.316 -5.179 -18.779 1.00 95.88 97 ARG A O 1
ATOM 776 N N . PRO A 1 98 ? 5.236 -5.013 -19.656 1.00 95.06 98 PRO A N 1
ATOM 777 C CA . PRO A 1 98 ? 5.554 -5.705 -20.899 1.00 95.06 98 PRO A CA 1
ATOM 778 C C . PRO A 1 98 ? 6.564 -4.935 -21.753 1.00 95.06 98 PRO A C 1
ATOM 780 O O . PRO A 1 98 ? 6.397 -3.733 -21.990 1.00 95.06 98 PRO A O 1
ATOM 783 N N . LEU A 1 99 ? 7.570 -5.646 -22.250 1.00 93.88 99 LEU A N 1
ATOM 784 C CA . LEU A 1 99 ? 8.627 -5.155 -23.128 1.00 93.88 99 LEU A CA 1
ATOM 785 C C . LEU A 1 99 ? 8.480 -5.795 -24.515 1.00 93.88 99 LEU A C 1
ATOM 787 O O . LEU A 1 99 ? 8.160 -6.975 -24.637 1.00 93.88 99 LEU A O 1
ATOM 791 N N . THR A 1 100 ? 8.715 -5.020 -25.567 1.00 91.56 100 THR A N 1
ATOM 792 C CA . THR A 1 100 ? 8.800 -5.511 -26.945 1.00 91.56 100 THR A CA 1
ATOM 793 C C . THR A 1 100 ? 9.952 -4.837 -27.669 1.00 91.56 100 THR A C 1
ATOM 795 O O . THR A 1 100 ? 10.497 -3.831 -27.213 1.00 91.56 100 THR A O 1
ATOM 798 N N . VAL A 1 101 ? 10.289 -5.385 -28.827 1.00 88.06 101 VAL A N 1
ATOM 799 C CA . VAL A 1 101 ? 11.124 -4.727 -29.822 1.00 88.06 101 VAL A CA 1
ATOM 800 C C . VAL A 1 101 ? 10.209 -4.233 -30.942 1.00 88.06 101 VAL A C 1
ATOM 802 O O . VAL A 1 101 ? 9.319 -4.966 -31.374 1.00 88.06 101 VAL A O 1
ATOM 805 N N . ASP A 1 102 ? 10.357 -2.977 -31.358 1.00 86.25 102 ASP A N 1
ATOM 806 C CA . ASP A 1 102 ? 9.615 -2.420 -32.488 1.00 86.25 102 ASP A CA 1
ATOM 807 C C . ASP A 1 102 ? 10.148 -2.959 -33.830 1.00 86.25 102 ASP A C 1
ATOM 809 O O . ASP A 1 102 ? 11.194 -3.606 -33.903 1.00 86.25 102 ASP A O 1
ATOM 813 N N . GLY A 1 103 ? 9.442 -2.679 -34.929 1.00 78.56 103 GLY A N 1
ATOM 814 C CA . GLY A 1 103 ? 9.857 -3.122 -36.268 1.00 78.56 103 GLY A CA 1
ATOM 815 C C . GLY A 1 103 ? 11.198 -2.544 -36.754 1.00 78.56 103 GLY A C 1
ATOM 816 O O . GLY A 1 103 ? 11.694 -2.970 -37.792 1.00 78.56 103 GLY A O 1
ATOM 817 N N . ALA A 1 104 ? 11.783 -1.586 -36.027 1.00 83.12 104 ALA A N 1
ATOM 818 C CA . ALA A 1 104 ? 13.105 -1.022 -36.284 1.00 83.12 104 ALA A CA 1
ATOM 819 C C . ALA A 1 104 ? 14.193 -1.614 -35.367 1.00 83.12 104 ALA A C 1
ATOM 821 O O . ALA A 1 104 ? 15.337 -1.164 -35.412 1.00 83.12 104 ALA A O 1
ATOM 822 N N . GLY A 1 105 ? 13.865 -2.613 -34.543 1.00 82.94 105 GLY A N 1
ATOM 823 C CA . GLY A 1 105 ? 14.820 -3.229 -33.629 1.00 82.94 105 GLY A CA 1
ATOM 824 C C . GLY A 1 105 ? 15.032 -2.447 -32.328 1.00 82.94 105 GLY A C 1
ATOM 825 O O . GLY A 1 105 ? 15.990 -2.739 -31.615 1.00 82.94 105 GLY A O 1
ATOM 826 N N . ARG A 1 106 ? 14.182 -1.471 -31.994 1.00 88.56 106 ARG A N 1
ATOM 827 C CA . ARG A 1 106 ? 14.317 -0.657 -30.774 1.00 88.56 106 ARG A CA 1
ATOM 828 C C . ARG A 1 106 ? 13.433 -1.167 -29.649 1.00 88.56 106 ARG A C 1
ATOM 830 O O . ARG A 1 106 ? 12.348 -1.687 -29.894 1.00 88.56 106 ARG A O 1
ATOM 837 N N . LEU A 1 107 ? 13.879 -0.993 -28.416 1.00 92.50 107 LEU A N 1
ATOM 838 C CA . LEU A 1 107 ? 13.104 -1.262 -27.218 1.00 92.50 107 LEU A CA 1
ATOM 839 C C . LEU A 1 107 ? 11.855 -0.380 -27.183 1.00 92.50 107 LEU A C 1
ATOM 841 O O . LEU A 1 107 ? 11.907 0.837 -27.352 1.00 92.50 107 LEU A O 1
ATOM 845 N N . ALA A 1 108 ? 10.717 -0.998 -26.893 1.00 93.00 108 ALA A N 1
ATOM 846 C CA . ALA A 1 108 ? 9.467 -0.295 -26.673 1.00 93.00 108 ALA A CA 1
ATOM 847 C C . ALA A 1 108 ? 8.657 -0.958 -25.559 1.00 93.00 108 ALA A C 1
ATOM 849 O O . ALA A 1 108 ? 8.647 -2.178 -25.394 1.00 93.00 108 ALA A O 1
ATOM 850 N N . TRP A 1 109 ? 7.923 -0.148 -24.797 1.00 94.62 109 TRP A N 1
ATOM 851 C CA . TRP A 1 109 ? 6.958 -0.675 -23.839 1.00 94.62 109 TRP A CA 1
ATOM 852 C C . TRP A 1 109 ? 5.730 -1.181 -24.589 1.00 94.62 109 TRP A C 1
ATOM 854 O O . TRP A 1 109 ? 5.072 -0.414 -25.289 1.00 94.62 109 TRP A O 1
ATOM 864 N N . ALA A 1 110 ? 5.389 -2.452 -24.400 1.00 92.69 110 ALA A N 1
ATOM 865 C CA . ALA A 1 110 ? 4.237 -3.070 -25.054 1.00 92.69 110 ALA A CA 1
ATOM 866 C C . ALA A 1 110 ? 2.913 -2.823 -24.309 1.00 92.69 110 ALA A C 1
ATOM 868 O O . ALA A 1 110 ? 1.851 -3.234 -24.771 1.00 92.69 110 ALA A O 1
ATOM 869 N N . GLY A 1 111 ? 2.954 -2.158 -23.150 1.00 92.75 111 GLY A N 1
ATOM 870 C CA . GLY A 1 111 ? 1.757 -1.895 -22.365 1.00 92.75 111 GLY A CA 1
ATOM 871 C C . GLY A 1 111 ? 1.966 -1.041 -21.113 1.00 92.75 111 GLY A C 1
ATOM 872 O O . GLY A 1 111 ? 3.076 -0.553 -20.838 1.00 92.75 111 GLY A O 1
ATOM 873 N N . PRO A 1 112 ? 0.875 -0.836 -20.350 1.00 95.06 112 PRO A N 1
ATOM 874 C CA . PRO A 1 112 ? 0.923 -0.145 -19.072 1.00 95.06 112 PRO A CA 1
ATOM 875 C C . PRO A 1 112 ? 1.677 -0.972 -18.027 1.00 95.06 112 PRO A C 1
ATOM 877 O O . PRO A 1 112 ? 1.841 -2.187 -18.152 1.00 95.06 112 PRO A O 1
ATOM 880 N N . VAL A 1 113 ? 2.102 -0.299 -16.961 1.00 94.88 113 VAL A N 1
ATOM 881 C CA . VAL A 1 113 ? 2.595 -0.975 -15.760 1.00 94.88 113 VAL A CA 1
ATOM 882 C C . VAL A 1 113 ? 1.428 -1.601 -15.021 1.00 94.88 113 VAL A C 1
ATOM 884 O O . VAL A 1 113 ? 0.411 -0.951 -14.782 1.00 94.88 113 VAL A O 1
ATOM 887 N N . VAL A 1 114 ? 1.604 -2.848 -14.603 1.00 95.12 114 VAL A N 1
ATOM 888 C CA . VAL A 1 114 ? 0.704 -3.510 -13.666 1.00 95.12 114 VAL A CA 1
ATOM 889 C C . VAL A 1 114 ? 1.344 -3.470 -12.285 1.00 95.12 114 VAL A C 1
ATOM 891 O O . VAL A 1 114 ? 2.437 -3.996 -12.081 1.00 95.12 114 VAL A O 1
ATOM 894 N N . ARG A 1 115 ? 0.640 -2.852 -11.335 1.00 93.06 115 ARG A N 1
ATOM 895 C CA . ARG A 1 115 ? 1.018 -2.774 -9.921 1.00 93.06 115 ARG A CA 1
ATOM 896 C C . ARG A 1 115 ? 0.191 -3.774 -9.120 1.00 93.06 115 ARG A C 1
ATOM 898 O O . ARG A 1 115 ? -1.035 -3.731 -9.160 1.00 93.06 115 ARG A O 1
ATOM 905 N N . THR A 1 116 ? 0.857 -4.629 -8.355 1.00 91.38 116 THR A N 1
ATOM 906 C CA . THR A 1 116 ? 0.235 -5.575 -7.419 1.00 91.38 116 THR A CA 1
ATOM 907 C C . THR A 1 116 ? 0.745 -5.271 -6.019 1.00 91.38 116 THR A C 1
ATOM 909 O O . THR A 1 116 ? 1.933 -5.424 -5.754 1.00 91.38 116 THR A O 1
ATOM 912 N N . ALA A 1 117 ? -0.125 -4.808 -5.120 1.0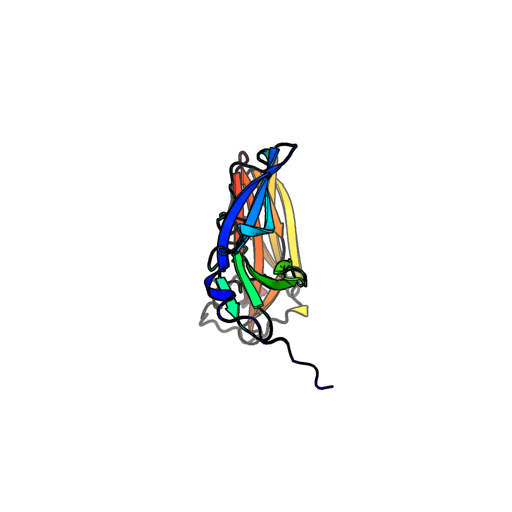0 85.81 117 ALA A N 1
ATOM 913 C CA . ALA A 1 117 ? 0.270 -4.524 -3.740 1.00 85.81 117 ALA A CA 1
ATOM 914 C C . ALA A 1 117 ? 0.827 -5.789 -3.066 1.00 85.81 117 ALA A C 1
ATOM 916 O O . ALA A 1 117 ? 0.250 -6.868 -3.228 1.00 85.81 117 ALA A O 1
ATOM 917 N N . LYS A 1 118 ? 1.933 -5.669 -2.317 1.00 84.56 118 LYS A N 1
ATOM 918 C CA . LYS A 1 118 ? 2.414 -6.802 -1.518 1.00 84.56 118 LYS A CA 1
ATOM 919 C C . LYS A 1 118 ? 1.418 -7.077 -0.395 1.00 84.56 118 LYS A C 1
ATOM 921 O O . LYS A 1 118 ? 0.767 -6.164 0.119 1.00 84.56 118 LYS A O 1
ATOM 926 N N . GLU A 1 119 ? 1.285 -8.344 -0.021 1.00 78.75 119 GLU A N 1
ATOM 927 C CA . GLU A 1 119 ? 0.428 -8.701 1.100 1.00 78.75 119 GLU A CA 1
ATOM 928 C C . GLU A 1 119 ? 1.016 -8.132 2.391 1.00 78.75 119 GLU A C 1
ATOM 930 O O . GLU A 1 119 ? 2.191 -8.328 2.707 1.00 78.75 119 GLU A O 1
ATOM 935 N N . LYS A 1 120 ? 0.189 -7.402 3.140 1.00 73.12 120 LYS A N 1
ATOM 936 C CA . LYS A 1 120 ? 0.572 -6.947 4.470 1.00 73.12 120 LYS A CA 1
ATOM 937 C C . LYS A 1 120 ? 0.545 -8.144 5.410 1.00 73.12 120 LYS A C 1
ATOM 939 O O . LYS A 1 120 ? -0.515 -8.753 5.569 1.00 73.12 120 LYS A O 1
ATOM 944 N N . SER A 1 121 ? 1.672 -8.453 6.050 1.00 73.44 121 SER A N 1
ATOM 945 C CA . SER A 1 121 ? 1.678 -9.401 7.166 1.00 73.44 121 SER A CA 1
ATOM 946 C C . SER A 1 121 ? 0.731 -8.878 8.240 1.00 73.44 121 SER A C 1
ATOM 948 O O . SER A 1 121 ? 0.877 -7.746 8.698 1.00 73.44 121 SER A O 1
ATOM 950 N N . ARG A 1 122 ? -0.271 -9.676 8.605 1.00 78.75 122 ARG A N 1
ATOM 951 C CA . ARG A 1 122 ? -1.236 -9.304 9.640 1.00 78.75 122 ARG A CA 1
ATOM 952 C C . ARG A 1 122 ? -0.923 -10.082 10.905 1.00 78.75 122 ARG A C 1
ATOM 954 O O . ARG A 1 122 ? -0.615 -11.276 10.805 1.00 78.75 122 ARG A O 1
ATOM 961 N N . PRO A 1 123 ? -1.030 -9.460 12.089 1.00 82.38 123 PRO A N 1
ATOM 962 C CA . PRO A 1 123 ? -0.901 -10.211 13.319 1.00 82.38 123 PRO A CA 1
ATOM 963 C C . PRO A 1 123 ? -1.954 -11.316 13.333 1.00 82.38 123 PRO A C 1
ATOM 965 O O . PRO A 1 123 ? -3.109 -11.122 12.932 1.00 82.38 123 PRO A O 1
ATOM 968 N N . LYS A 1 124 ? -1.527 -12.502 13.766 1.00 86.06 124 LYS A N 1
ATOM 969 C CA . LYS A 1 124 ? -2.465 -13.583 14.046 1.00 86.06 124 LYS A CA 1
ATOM 970 C C . LYS A 1 124 ? -3.373 -13.132 15.193 1.00 86.06 124 LYS A C 1
ATOM 972 O O . LYS A 1 124 ? -2.875 -12.457 16.098 1.00 86.06 124 LYS A O 1
ATOM 977 N N . PRO A 1 125 ? -4.667 -13.490 15.169 1.00 84.75 125 PRO A N 1
ATOM 978 C CA . PRO A 1 125 ? -5.524 -13.302 16.326 1.00 84.75 125 PRO A CA 1
ATOM 979 C C . PRO A 1 125 ? -4.834 -13.868 17.573 1.00 84.75 125 PRO A C 1
ATOM 981 O O . PRO A 1 125 ? -4.250 -14.958 17.489 1.00 84.75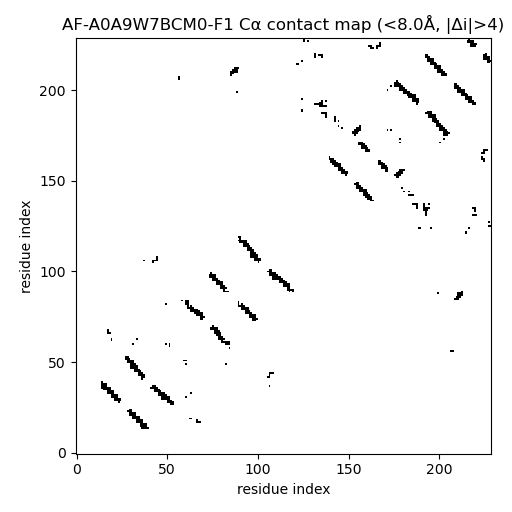 125 PRO A O 1
ATOM 984 N N . PRO A 1 126 ? -4.852 -13.147 18.706 1.00 84.31 126 PRO A N 1
ATOM 985 C CA . PRO A 1 126 ? -4.386 -13.699 19.963 1.00 84.31 126 PRO A CA 1
ATOM 986 C C . PRO A 1 126 ? -5.088 -15.035 20.205 1.00 84.31 126 PRO A C 1
ATOM 988 O O . PRO A 1 126 ? -6.298 -15.153 20.013 1.00 84.31 126 PRO A O 1
ATOM 991 N N . THR A 1 127 ? -4.335 -16.057 20.610 1.00 72.88 127 THR A N 1
ATOM 992 C CA . THR A 1 127 ? -4.906 -17.344 21.025 1.00 72.88 127 THR A CA 1
ATOM 993 C C . THR A 1 127 ? -5.533 -17.156 22.402 1.00 72.88 127 THR A C 1
ATOM 995 O O . THR A 1 127 ? -4.998 -17.596 23.415 1.00 72.88 127 THR A O 1
ATOM 998 N N . THR A 1 128 ? -6.620 -16.395 22.478 1.00 60.00 128 THR A N 1
ATOM 999 C CA . THR A 1 128 ? -7.268 -16.110 23.749 1.00 60.00 128 THR A CA 1
ATOM 1000 C C . THR A 1 128 ? -7.976 -17.379 24.205 1.00 60.00 128 THR A C 1
ATOM 1002 O O . THR A 1 128 ? -8.876 -17.892 23.544 1.00 60.00 128 THR A O 1
ATOM 1005 N N . THR A 1 129 ? -7.592 -17.884 25.374 1.00 51.34 129 THR A N 1
ATOM 1006 C CA . THR A 1 129 ? -8.232 -19.008 26.078 1.00 51.34 129 THR A CA 1
ATOM 1007 C C . THR A 1 129 ? -9.649 -18.668 26.579 1.00 51.34 129 THR A C 1
ATOM 1009 O O . THR A 1 129 ? -10.260 -19.449 27.308 1.00 51.34 129 THR A O 1
ATOM 1012 N N . THR A 1 130 ? -10.178 -17.494 26.222 1.00 53.91 130 THR A N 1
ATOM 1013 C CA . THR A 1 130 ? -11.333 -16.858 26.854 1.00 53.91 130 THR A CA 1
ATOM 1014 C C . THR A 1 130 ? -12.615 -17.089 26.052 1.00 53.91 130 THR A C 1
ATOM 1016 O O . THR A 1 130 ? -12.893 -16.416 25.067 1.00 53.91 130 THR A O 1
ATOM 1019 N N . THR A 1 131 ? -13.375 -18.095 26.484 1.00 53.88 131 THR A N 1
ATOM 1020 C CA . THR A 1 131 ? -14.807 -18.101 26.867 1.00 53.88 131 THR A CA 1
ATOM 1021 C C . THR A 1 131 ? -15.866 -17.217 26.184 1.00 53.88 131 THR A C 1
ATOM 1023 O O . THR A 1 131 ? -16.994 -17.196 26.678 1.00 53.88 131 THR A O 1
ATOM 1026 N N . SER A 1 132 ? -15.622 -16.506 25.082 1.00 58.06 132 SER A N 1
ATOM 1027 C CA . SER A 1 132 ? -16.738 -15.870 24.375 1.00 58.06 132 SER A CA 1
ATOM 1028 C C . SER A 1 132 ? -17.484 -16.920 23.555 1.00 58.06 132 SER A C 1
ATOM 1030 O O . SER A 1 132 ? -17.052 -17.352 22.487 1.00 58.06 132 SER A O 1
ATOM 1032 N N . VAL A 1 133 ? -18.618 -17.376 24.090 1.00 63.47 133 VAL A N 1
ATOM 1033 C CA . VAL A 1 133 ? -19.559 -18.265 23.383 1.00 63.47 133 VAL A CA 1
ATOM 1034 C C . VAL A 1 133 ? -20.412 -17.471 22.382 1.00 63.47 133 VAL A C 1
ATOM 1036 O O . VAL A 1 133 ? -21.166 -18.049 21.603 1.00 63.47 133 VAL A O 1
ATOM 1039 N N . ARG A 1 134 ? -20.335 -16.134 22.420 1.00 78.69 134 ARG A N 1
ATOM 1040 C CA . ARG A 1 134 ? -21.171 -15.245 21.616 1.00 78.69 134 ARG A CA 1
ATOM 1041 C C . ARG A 1 134 ? -20.428 -14.798 20.369 1.00 78.69 134 ARG A C 1
ATOM 1043 O O . ARG A 1 134 ? -19.283 -14.369 20.430 1.00 78.69 134 ARG A O 1
ATOM 1050 N N . GLN A 1 135 ? -21.123 -14.870 19.243 1.00 86.44 135 GLN A N 1
ATOM 1051 C CA . GLN A 1 135 ? -20.607 -14.404 17.968 1.00 86.44 135 GLN A CA 1
ATOM 1052 C C . GLN A 1 135 ? -20.700 -12.875 17.890 1.00 86.44 135 GLN A C 1
ATOM 1054 O O . GLN A 1 135 ? -21.761 -12.296 18.133 1.00 86.44 135 GLN A O 1
ATOM 1059 N N . LEU A 1 136 ? -19.596 -12.230 17.522 1.00 88.31 136 LEU A N 1
ATOM 1060 C CA . LEU A 1 136 ? -19.530 -10.813 17.200 1.00 88.31 136 LEU A CA 1
ATOM 1061 C C . LEU A 1 136 ? -19.845 -10.627 15.709 1.00 88.31 136 LEU A C 1
ATOM 1063 O O . LEU A 1 136 ? -19.024 -10.887 14.830 1.00 88.31 136 LEU A O 1
ATOM 1067 N N . LEU A 1 137 ? -21.055 -10.164 15.408 1.00 91.06 137 LEU A N 1
ATOM 1068 C CA . LEU A 1 137 ? -21.466 -9.896 14.032 1.00 91.06 137 LEU A CA 1
ATOM 1069 C C . LEU A 1 137 ? -20.959 -8.519 13.586 1.00 91.06 137 LEU A C 1
ATOM 1071 O O . LEU A 1 137 ? -21.351 -7.502 14.151 1.00 91.06 137 LEU A O 1
ATOM 1075 N N . LEU A 1 138 ? -20.140 -8.472 12.528 1.00 93.00 138 LEU A N 1
ATOM 1076 C CA . LEU A 1 138 ? -19.560 -7.216 12.018 1.00 93.00 138 LEU A CA 1
ATOM 1077 C C . LEU A 1 138 ? -20.601 -6.154 11.659 1.00 93.00 138 LEU A C 1
ATOM 1079 O O . LEU A 1 138 ? -20.334 -4.971 11.804 1.00 93.00 138 LEU A O 1
ATOM 1083 N N . LYS A 1 139 ? -21.780 -6.568 11.187 1.00 93.44 139 LYS A N 1
ATOM 1084 C CA . LYS A 1 139 ? -22.867 -5.648 10.818 1.00 93.44 139 LYS A CA 1
ATOM 1085 C C . LYS A 1 139 ? -23.396 -4.828 12.002 1.00 93.44 139 LYS A C 1
ATOM 1087 O O . LYS A 1 139 ? -23.976 -3.772 11.788 1.00 93.44 139 LYS A O 1
ATOM 1092 N N . ASP A 1 140 ? -23.210 -5.332 13.220 1.00 94.06 140 ASP A N 1
ATOM 1093 C CA . ASP A 1 140 ? -23.652 -4.687 14.457 1.00 94.06 140 ASP A CA 1
ATOM 1094 C C . ASP A 1 140 ? -22.509 -3.876 15.098 1.00 94.06 140 ASP A C 1
ATOM 1096 O O . ASP A 1 140 ? -22.699 -3.229 16.130 1.00 94.06 140 ASP A O 1
ATOM 1100 N N . LEU A 1 141 ? -21.318 -3.918 14.490 1.00 95.44 141 LEU A N 1
ATOM 1101 C CA . LEU A 1 141 ? -20.155 -3.142 14.880 1.00 95.44 141 LEU A CA 1
ATOM 1102 C C . LEU A 1 141 ? -20.177 -1.793 14.158 1.00 95.44 141 LEU A C 1
ATOM 1104 O O . LEU A 1 141 ? -20.232 -1.730 12.930 1.00 95.44 141 LEU A O 1
ATOM 1108 N N . VAL A 1 142 ? -20.075 -0.707 14.917 1.00 96.62 142 VAL A N 1
ATOM 1109 C CA . VAL A 1 142 ? -19.914 0.641 14.367 1.00 96.62 142 VAL A CA 1
ATOM 1110 C C . VAL A 1 142 ? -18.513 1.130 14.693 1.00 96.62 142 VAL A C 1
ATOM 1112 O O . VAL A 1 142 ? -18.119 1.153 15.858 1.00 96.62 142 VAL A O 1
ATOM 1115 N N . LEU A 1 143 ? -17.777 1.525 13.657 1.00 96.69 143 LEU A N 1
ATOM 1116 C CA . LEU A 1 143 ? -16.454 2.126 13.769 1.00 96.69 143 LEU A CA 1
ATOM 1117 C C . LEU A 1 143 ? -16.526 3.606 13.422 1.00 96.69 143 LEU A C 1
ATOM 1119 O O . LEU A 1 143 ? -17.161 3.978 12.434 1.00 96.69 143 LEU A O 1
ATOM 1123 N N . LYS A 1 144 ? -15.848 4.429 14.218 1.00 96.50 144 LYS A N 1
ATOM 1124 C CA . LYS A 1 144 ? -15.613 5.839 13.919 1.00 96.50 144 LYS A CA 1
ATOM 1125 C C . LYS A 1 144 ? -14.190 6.200 14.294 1.00 96.50 144 LYS A C 1
ATOM 1127 O O . LYS A 1 144 ? -13.744 5.843 15.381 1.00 96.50 144 LYS A O 1
ATOM 1132 N N . ASP A 1 145 ? -13.505 6.920 13.426 1.00 95.25 145 ASP A N 1
ATOM 1133 C CA . ASP A 1 145 ? -12.369 7.737 13.814 1.00 95.25 145 ASP A CA 1
ATOM 1134 C C . ASP A 1 145 ? -12.866 9.131 14.217 1.00 95.25 145 ASP A C 1
ATOM 1136 O O . ASP A 1 145 ? -13.782 9.691 13.614 1.00 95.25 145 ASP A O 1
ATOM 1140 N N . GLU A 1 146 ? -12.291 9.673 15.282 1.00 95.44 146 GLU A N 1
ATOM 1141 C CA . GLU A 1 146 ? -12.513 11.049 15.710 1.0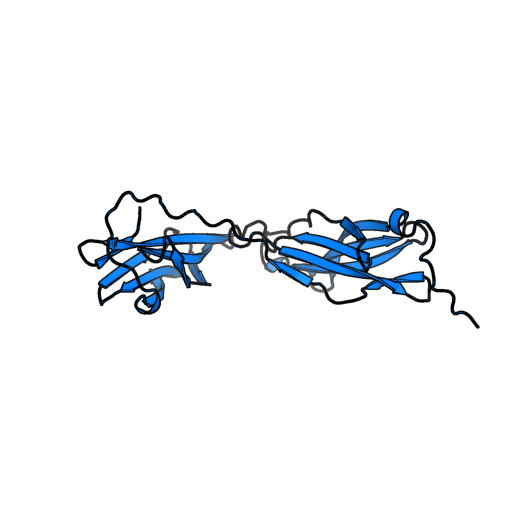0 95.44 146 GLU A CA 1
ATOM 1142 C C . GLU A 1 146 ? -11.156 11.744 15.807 1.00 95.44 146 GLU A C 1
ATOM 1144 O O . GLU A 1 146 ? -10.203 11.185 16.355 1.00 95.44 146 GLU A O 1
ATOM 1149 N N . CYS A 1 147 ? -11.088 12.965 15.280 1.00 92.00 147 CYS A N 1
ATOM 1150 C CA . CYS A 1 147 ? -9.936 13.848 15.385 1.00 92.00 147 CYS A CA 1
ATOM 1151 C C . CYS A 1 147 ? -10.343 15.100 16.163 1.00 92.00 147 CYS A C 1
ATOM 1153 O O . CYS A 1 147 ? -11.416 15.663 15.922 1.00 92.00 147 CYS A O 1
ATOM 1155 N N . TRP A 1 148 ? -9.507 15.523 17.103 1.00 93.38 148 TRP A N 1
ATOM 1156 C CA . TRP A 1 148 ? -9.681 16.775 17.830 1.00 93.38 148 TRP A CA 1
ATOM 1157 C C . TRP A 1 148 ? -8.329 17.432 18.062 1.00 93.38 148 TRP A C 1
ATOM 1159 O O . TRP A 1 148 ? -7.308 16.757 18.128 1.00 93.38 148 TRP A O 1
ATOM 1169 N N . THR A 1 149 ? -8.331 18.748 18.232 1.00 89.31 149 THR A N 1
ATOM 1170 C CA . THR A 1 149 ? -7.118 19.498 18.553 1.00 89.31 149 THR A CA 1
ATOM 1171 C C . THR A 1 149 ? -7.038 19.720 20.062 1.00 89.31 149 THR A C 1
ATOM 1173 O O . THR A 1 149 ? -8.000 20.166 20.694 1.00 89.31 149 THR A O 1
ATOM 1176 N N . GLU A 1 150 ? -5.890 19.401 20.645 1.00 83.50 150 GLU A N 1
ATOM 1177 C CA . GLU A 1 150 ? -5.533 19.660 22.033 1.00 83.50 150 GLU A CA 1
ATOM 1178 C C . GLU A 1 150 ? -4.525 20.823 22.095 1.00 83.50 150 GLU A C 1
ATOM 1180 O O . GLU A 1 150 ? -3.593 20.924 21.295 1.00 83.50 150 GLU A O 1
ATOM 1185 N N . GLY A 1 151 ? -4.723 21.755 23.030 1.00 80.25 151 GLY A N 1
ATOM 1186 C CA . GLY A 1 151 ? -3.832 22.907 23.183 1.00 80.25 151 GLY A CA 1
ATOM 1187 C C . GLY A 1 151 ? -3.824 23.856 21.974 1.00 80.25 151 GLY A C 1
ATOM 1188 O O . GLY A 1 151 ? -4.875 24.217 21.449 1.00 80.25 151 GLY A O 1
ATOM 1189 N N . MET A 1 152 ? -2.631 24.328 21.593 1.00 73.62 152 MET A N 1
ATOM 1190 C CA . MET A 1 152 ? -2.453 25.394 20.592 1.00 73.62 152 MET A CA 1
ATOM 1191 C C . MET A 1 152 ? -2.322 24.886 19.147 1.00 73.62 152 MET A C 1
ATOM 1193 O O . MET A 1 152 ? -2.418 25.716 18.246 1.00 73.62 152 MET A O 1
ATOM 1197 N N . SER A 1 153 ? -2.107 23.582 18.916 1.00 76.56 153 SER A N 1
ATOM 1198 C CA . SER A 1 153 ? -2.011 22.996 17.562 1.00 76.56 153 SER A CA 1
ATOM 1199 C C . SER A 1 153 ? -1.798 21.470 17.530 1.00 76.56 153 SER A C 1
ATOM 1201 O O . SER A 1 153 ? -1.308 20.974 16.521 1.00 76.56 153 SER A O 1
ATOM 1203 N N . GLU A 1 154 ? -2.075 20.720 18.604 1.00 86.31 154 GLU A N 1
ATOM 1204 C CA . GLU A 1 154 ? -1.772 19.280 18.627 1.00 86.31 154 GLU A CA 1
ATOM 1205 C C . GLU A 1 154 ? -2.993 18.458 18.214 1.00 86.31 154 GLU A C 1
ATOM 1207 O O . GLU A 1 154 ? -3.943 18.320 18.984 1.00 86.31 154 GLU A O 1
ATOM 1212 N N . ASP A 1 155 ? -2.982 17.890 17.010 1.00 90.38 155 ASP A N 1
ATOM 1213 C CA . ASP A 1 155 ? -4.056 16.997 16.580 1.00 90.38 155 ASP A CA 1
ATOM 1214 C C . ASP A 1 155 ? -3.923 15.637 17.268 1.00 90.38 155 ASP A C 1
ATOM 1216 O O . ASP A 1 155 ? -2.876 14.982 17.260 1.00 90.38 155 ASP A O 1
ATOM 1220 N N . ARG A 1 156 ? -5.030 15.191 17.852 1.00 93.50 156 ARG A N 1
ATOM 1221 C CA . ARG A 1 156 ? -5.193 13.907 18.520 1.00 93.50 156 ARG A CA 1
ATOM 1222 C C . ARG A 1 156 ? -6.253 13.098 17.805 1.00 93.50 156 ARG A C 1
ATOM 1224 O O . ARG A 1 156 ? -7.223 13.634 17.272 1.00 93.50 156 ARG A O 1
ATOM 1231 N N . VAL A 1 157 ? -6.080 11.783 17.838 1.00 95.69 157 VAL A N 1
ATOM 1232 C CA . VAL A 1 157 ? -7.000 10.847 17.199 1.00 95.69 157 VAL A CA 1
ATOM 1233 C C . VAL A 1 157 ? -7.434 9.751 18.149 1.00 95.69 157 VAL A C 1
ATOM 1235 O O . VAL A 1 157 ? -6.673 9.309 19.014 1.00 95.69 157 VAL A O 1
ATOM 1238 N N . LYS A 1 158 ? -8.660 9.275 17.954 1.00 96.38 158 LYS A N 1
ATOM 1239 C CA . LYS A 1 158 ? -9.163 8.067 18.599 1.00 96.38 158 LYS A CA 1
ATOM 1240 C C . LYS A 1 158 ? -10.026 7.260 17.645 1.00 96.38 158 LYS A C 1
ATOM 1242 O O . LYS A 1 158 ? -10.621 7.803 16.717 1.00 96.38 158 LYS A O 1
ATOM 1247 N N . ILE A 1 159 ? -10.131 5.970 17.924 1.00 97.62 159 ILE A N 1
ATOM 1248 C CA . ILE A 1 159 ? -11.089 5.065 17.296 1.00 97.62 159 ILE A CA 1
ATOM 1249 C C . ILE A 1 159 ? -12.125 4.702 18.338 1.00 97.62 159 ILE A C 1
ATOM 1251 O O . ILE A 1 159 ? -11.777 4.165 19.387 1.00 97.62 159 ILE A O 1
ATOM 1255 N N . VAL A 1 160 ? -13.386 4.956 18.018 1.00 97.50 160 VAL A N 1
ATOM 1256 C CA . VAL A 1 160 ? -14.538 4.537 18.808 1.00 97.50 160 VAL A CA 1
ATOM 1257 C C . VAL A 1 160 ? -15.120 3.286 18.166 1.00 97.50 160 VAL A C 1
ATOM 1259 O O . VAL A 1 160 ? -15.559 3.303 17.011 1.00 97.50 160 VAL A O 1
ATOM 1262 N N . VAL A 1 161 ? -15.143 2.195 18.925 1.00 97.38 161 VAL A N 1
ATOM 1263 C CA . VAL A 1 161 ? -15.757 0.929 18.523 1.00 97.38 161 VAL A CA 1
ATOM 1264 C C . VAL A 1 161 ? -17.025 0.733 19.334 1.00 97.38 161 VAL A C 1
ATOM 1266 O O . VAL A 1 161 ? -16.979 0.682 20.561 1.00 97.38 161 VAL A O 1
ATOM 1269 N N . SER A 1 162 ? -18.165 0.615 18.656 1.00 96.12 162 SER A N 1
ATOM 1270 C CA . SER A 1 162 ? -19.466 0.454 19.309 1.00 96.12 162 SER A CA 1
ATOM 1271 C C . SER A 1 162 ? -20.139 -0.863 18.937 1.00 96.12 162 SER A C 1
ATOM 1273 O O . SER A 1 162 ? -20.156 -1.238 17.766 1.00 96.12 162 SER A O 1
ATOM 1275 N N . TYR A 1 163 ? -20.751 -1.530 19.916 1.00 94.69 163 TYR A N 1
ATOM 1276 C CA . TYR A 1 163 ? -21.585 -2.718 19.716 1.00 94.69 163 TYR A CA 1
ATOM 1277 C C . TYR A 1 163 ? -22.715 -2.743 20.746 1.00 94.69 163 TYR A C 1
ATOM 1279 O O . TYR A 1 163 ? -22.473 -2.615 21.947 1.00 94.69 163 TYR A O 1
ATOM 1287 N N . GLY A 1 164 ? -23.962 -2.893 20.292 1.00 90.50 164 GLY A N 1
ATOM 1288 C CA . GLY A 1 164 ? -25.121 -2.979 21.193 1.00 90.50 164 GLY A CA 1
ATOM 1289 C C . GLY A 1 164 ? -25.270 -1.779 22.144 1.00 90.50 164 GLY A C 1
ATOM 1290 O O . GLY A 1 164 ? -25.710 -1.946 23.278 1.00 90.50 164 GLY A O 1
ATOM 1291 N N . GLY A 1 165 ? -24.847 -0.583 21.717 1.00 90.75 165 GLY A N 1
ATOM 1292 C CA . GLY A 1 165 ? -24.878 0.644 22.525 1.00 90.75 165 GLY A CA 1
ATOM 1293 C C . GLY A 1 165 ? -23.739 0.794 23.543 1.00 90.75 165 GLY A C 1
ATOM 1294 O O . GLY A 1 165 ? -23.682 1.808 24.233 1.00 90.75 165 GLY A O 1
ATOM 1295 N N . LYS A 1 166 ? -22.826 -0.179 23.643 1.00 94.62 166 LYS A N 1
ATOM 1296 C CA . LYS A 1 166 ? -21.576 -0.064 24.407 1.00 94.62 166 LYS A CA 1
ATOM 1297 C C . LYS A 1 166 ? -20.456 0.429 23.502 1.00 94.62 166 LYS A C 1
ATOM 1299 O O . LYS A 1 166 ? -20.435 0.062 22.329 1.00 94.62 166 LYS A O 1
ATOM 1304 N N . THR A 1 167 ? -19.534 1.213 24.054 1.00 96.25 167 THR A N 1
ATOM 1305 C CA . THR A 1 167 ? -18.399 1.788 23.326 1.00 96.25 167 THR A CA 1
ATOM 1306 C C . THR A 1 167 ? -17.087 1.503 24.043 1.00 96.25 167 THR A C 1
ATOM 1308 O O . THR A 1 167 ? -17.030 1.535 25.273 1.00 96.25 167 THR A O 1
ATOM 1311 N N . ILE A 1 168 ? -16.039 1.245 23.269 1.00 96.81 168 ILE A N 1
ATOM 1312 C CA . ILE A 1 168 ? -14.650 1.228 23.728 1.00 96.81 168 ILE A CA 1
ATOM 1313 C C . ILE A 1 168 ? -13.812 2.087 22.793 1.00 96.81 168 ILE A C 1
ATOM 1315 O O . ILE A 1 168 ? -14.052 2.113 21.584 1.00 96.81 168 ILE A O 1
ATOM 1319 N N . ASP A 1 169 ? -12.808 2.742 23.366 1.00 97.19 169 ASP A N 1
ATOM 1320 C CA . ASP A 1 169 ? -11.982 3.698 22.645 1.00 97.19 169 ASP A CA 1
ATOM 1321 C C . ASP A 1 169 ? -10.531 3.206 22.595 1.00 97.19 169 ASP A C 1
ATOM 1323 O O . ASP A 1 169 ? -10.015 2.627 23.557 1.00 97.19 169 ASP A O 1
ATOM 1327 N N . TRP A 1 170 ? -9.873 3.444 21.464 1.00 97.12 170 TRP A N 1
ATOM 1328 C CA . TRP A 1 170 ? -8.417 3.433 21.340 1.00 97.12 170 TRP A CA 1
ATOM 1329 C C . TRP A 1 170 ? -7.960 4.859 21.066 1.00 97.12 170 TRP A C 1
ATOM 1331 O O . TRP A 1 170 ? -8.500 5.498 20.169 1.00 97.12 170 TRP A O 1
ATOM 1341 N N . ILE A 1 171 ? -6.985 5.358 21.821 1.00 95.56 171 ILE A N 1
ATOM 1342 C CA . ILE A 1 171 ? -6.465 6.725 21.691 1.00 95.56 171 ILE A CA 1
ATOM 1343 C C . ILE A 1 171 ? -5.040 6.649 21.143 1.00 95.56 171 ILE A C 1
ATOM 1345 O O . ILE A 1 171 ? -4.251 5.816 21.597 1.00 95.56 171 ILE A O 1
ATOM 1349 N N . GLY A 1 172 ? -4.719 7.519 20.182 1.00 93.38 172 GLY A N 1
ATOM 1350 C CA . GLY A 1 172 ? -3.373 7.657 19.635 1.00 93.38 172 GLY A CA 1
ATOM 1351 C C . GLY A 1 172 ? -2.339 7.895 20.736 1.00 93.38 172 GLY A C 1
ATOM 1352 O O . GLY A 1 172 ? -2.561 8.674 21.659 1.00 93.38 172 GLY A O 1
ATOM 1353 N N . THR A 1 173 ? -1.208 7.197 20.660 1.00 89.19 173 THR A N 1
ATOM 1354 C CA . THR A 1 173 ? -0.189 7.194 21.725 1.00 89.19 173 THR A CA 1
ATOM 1355 C C . THR A 1 173 ? 0.981 8.141 21.465 1.00 89.19 173 THR A C 1
ATOM 1357 O O . THR A 1 173 ? 1.898 8.213 22.280 1.00 89.19 173 THR A O 1
ATOM 1360 N N . SER A 1 174 ? 1.017 8.809 20.310 1.00 89.00 174 SER A N 1
ATOM 1361 C CA . SER A 1 174 ? 2.090 9.738 19.958 1.00 89.00 174 SER A CA 1
ATOM 1362 C C . SER A 1 174 ? 1.874 11.114 20.580 1.00 89.00 174 SER A C 1
ATOM 1364 O O . SER A 1 174 ? 0.740 11.552 20.764 1.00 89.00 174 SER A O 1
ATOM 1366 N N . TRP A 1 175 ? 2.979 11.813 20.827 1.00 87.56 175 TRP A N 1
ATOM 1367 C CA . TRP A 1 175 ? 3.005 13.220 21.231 1.00 87.56 175 TRP A CA 1
ATOM 1368 C C . TRP A 1 175 ? 3.220 14.174 20.052 1.00 87.56 175 TRP A C 1
ATOM 1370 O O . TRP A 1 175 ? 3.314 15.376 20.261 1.00 87.56 175 TRP A O 1
ATOM 1380 N N . ALA A 1 176 ? 3.276 13.647 18.826 1.00 88.19 176 ALA A N 1
ATOM 1381 C CA . ALA A 1 176 ? 3.455 14.437 17.618 1.00 88.19 176 ALA A CA 1
ATOM 1382 C C . ALA A 1 176 ? 2.357 15.501 17.448 1.00 88.19 176 ALA A C 1
ATOM 1384 O O . ALA A 1 176 ? 1.198 15.268 17.813 1.00 88.19 176 ALA A O 1
ATOM 1385 N N . GLU A 1 177 ? 2.740 16.627 16.842 1.00 89.12 177 GLU A N 1
ATOM 1386 C CA . GLU A 1 177 ? 1.901 17.809 16.595 1.00 89.12 177 GLU A CA 1
ATOM 1387 C C . GLU A 1 177 ? 0.702 17.497 15.698 1.00 89.12 177 GLU A C 1
ATOM 1389 O O . GLU A 1 177 ? -0.369 18.069 15.862 1.00 89.12 177 GLU A O 1
ATOM 1394 N N . SER A 1 178 ? 0.860 16.584 14.742 1.00 89.00 178 SER A N 1
ATOM 1395 C CA . SER A 1 178 ? -0.236 16.157 13.877 1.00 89.00 178 SER A CA 1
ATOM 1396 C C . SER A 1 178 ? -0.398 14.650 13.908 1.00 89.00 178 SER A C 1
ATOM 1398 O O . SER A 1 178 ? 0.574 13.902 13.774 1.00 89.00 178 SER A O 1
ATOM 1400 N N . GLN A 1 179 ? -1.642 14.198 14.034 1.00 92.94 179 GLN A N 1
ATOM 1401 C CA . GLN A 1 179 ? -2.003 12.788 14.018 1.00 92.94 179 GLN A CA 1
ATOM 1402 C C . GLN A 1 179 ? -3.216 12.575 13.121 1.00 92.94 179 GLN A C 1
ATOM 1404 O O . GLN A 1 179 ? -4.124 13.399 13.084 1.00 92.94 179 GLN A O 1
ATOM 1409 N N . SER A 1 180 ? -3.249 11.465 12.387 1.00 92.50 180 SER A N 1
ATOM 1410 C CA . SER A 1 180 ? -4.416 11.109 11.572 1.00 92.50 180 SER A CA 1
ATOM 1411 C C . SER A 1 180 ? -4.587 9.599 11.439 1.00 92.50 180 SER A C 1
ATOM 1413 O O . SER A 1 180 ? -3.637 8.827 11.598 1.00 92.50 180 SER A O 1
ATOM 1415 N N . ILE A 1 181 ? -5.822 9.184 11.157 1.00 92.25 181 ILE A N 1
ATOM 1416 C CA . ILE A 1 181 ? -6.206 7.792 10.918 1.00 92.25 181 ILE A CA 1
ATOM 1417 C C . ILE A 1 181 ? -6.748 7.681 9.500 1.00 92.25 181 ILE A C 1
ATOM 1419 O O . ILE A 1 181 ? -7.521 8.524 9.054 1.00 92.25 181 ILE A O 1
ATOM 1423 N N . THR A 1 182 ? -6.365 6.629 8.781 1.00 89.56 182 THR A N 1
ATOM 1424 C CA . THR A 1 182 ? -6.969 6.308 7.481 1.00 89.56 182 THR A CA 1
ATOM 1425 C C . THR A 1 182 ? -7.190 4.807 7.332 1.00 89.56 182 THR A C 1
ATOM 1427 O O . THR A 1 182 ? -6.647 4.001 8.090 1.00 89.56 182 THR A O 1
ATOM 1430 N N . LEU A 1 183 ? -7.994 4.425 6.333 1.00 88.81 183 LEU A N 1
ATOM 1431 C CA . LEU A 1 183 ? -8.270 3.027 5.975 1.00 88.81 183 LEU A CA 1
ATOM 1432 C C . LEU A 1 183 ? -8.843 2.176 7.126 1.00 88.81 183 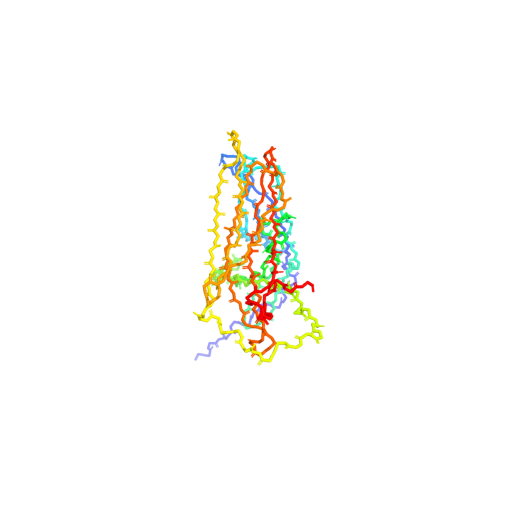LEU A C 1
ATOM 1434 O O . LEU A 1 183 ? -8.654 0.959 7.141 1.00 88.81 183 LEU A O 1
ATOM 1438 N N . LEU A 1 184 ? -9.567 2.812 8.054 1.00 94.69 184 LEU A N 1
ATOM 1439 C CA . LEU A 1 184 ? -10.220 2.154 9.182 1.00 94.69 184 LEU A CA 1
ATOM 1440 C C . LEU A 1 184 ? -11.238 1.112 8.699 1.00 94.69 184 LEU A C 1
ATOM 1442 O O . LEU A 1 184 ? -12.178 1.432 7.969 1.00 94.69 184 LEU A O 1
ATOM 1446 N N . LYS A 1 185 ? -11.068 -0.142 9.123 1.00 94.56 185 LYS A N 1
ATOM 1447 C CA . LYS A 1 185 ? -11.965 -1.250 8.762 1.00 94.56 185 LYS A CA 1
ATOM 1448 C C . LYS A 1 185 ? -11.999 -2.345 9.822 1.00 94.56 185 LYS A C 1
ATOM 1450 O O . LYS A 1 185 ? -11.023 -2.562 10.532 1.00 94.56 185 LYS A O 1
ATOM 1455 N N . ALA A 1 186 ? -13.095 -3.101 9.855 1.00 95.56 186 ALA A N 1
ATOM 1456 C CA . ALA A 1 186 ? -13.217 -4.329 10.639 1.00 95.56 186 ALA A CA 1
ATOM 1457 C C . ALA A 1 186 ? -13.244 -5.569 9.739 1.00 95.56 186 ALA A C 1
ATOM 1459 O O . ALA A 1 186 ? -13.836 -5.556 8.661 1.00 95.56 186 ALA A O 1
ATOM 1460 N N . THR A 1 187 ? -12.651 -6.666 10.204 1.00 94.00 187 THR A N 1
ATOM 1461 C CA . THR A 1 187 ? -12.758 -7.997 9.589 1.00 94.00 187 THR A CA 1
ATOM 1462 C C . THR A 1 187 ? -13.047 -9.038 10.665 1.00 94.00 187 THR A C 1
ATOM 1464 O O . THR A 1 187 ? -12.407 -9.027 11.711 1.00 94.00 187 THR A O 1
ATOM 1467 N N . ALA A 1 188 ? -13.978 -9.956 10.414 1.00 91.75 188 ALA A N 1
ATOM 1468 C CA . ALA A 1 188 ? -14.259 -11.065 11.321 1.00 91.75 188 ALA A CA 1
ATOM 1469 C C . ALA A 1 188 ? -13.088 -12.051 11.302 1.00 91.75 188 ALA A C 1
ATOM 1471 O O . ALA A 1 188 ? -12.564 -12.374 10.235 1.00 91.75 188 ALA A O 1
ATOM 1472 N N . VAL A 1 189 ? -12.691 -12.529 12.475 1.00 90.44 189 VAL A N 1
ATOM 1473 C CA . VAL A 1 189 ? -11.660 -13.560 12.654 1.00 90.44 189 VAL A CA 1
ATOM 1474 C C . VAL A 1 189 ? -12.155 -14.594 13.672 1.00 90.44 189 VAL A C 1
ATOM 1476 O O . VAL A 1 189 ? -13.146 -14.345 14.362 1.00 90.44 189 VAL A O 1
ATOM 1479 N N . GLU A 1 190 ? -11.516 -15.766 13.738 1.00 87.25 190 GLU A N 1
ATOM 1480 C CA . GLU A 1 190 ? -11.913 -16.860 14.649 1.00 87.25 190 GLU A CA 1
ATOM 1481 C C . GLU A 1 190 ? -13.408 -17.227 14.526 1.00 87.25 190 GLU A C 1
ATOM 1483 O O . GLU A 1 190 ? -14.162 -17.187 15.500 1.00 87.25 190 GLU A O 1
ATOM 1488 N N . ASP A 1 191 ? -13.870 -17.492 13.297 1.00 84.00 191 ASP A N 1
ATOM 1489 C CA . ASP A 1 191 ? -15.276 -17.793 12.966 1.00 84.00 191 ASP A CA 1
ATOM 1490 C C . ASP A 1 191 ? -16.291 -16.729 13.442 1.00 84.00 191 ASP A C 1
ATOM 1492 O O . ASP A 1 191 ? -17.473 -16.997 13.677 1.00 84.00 191 ASP A O 1
ATOM 1496 N N . GLY A 1 192 ? -15.834 -15.481 13.576 1.00 83.19 192 GLY A N 1
ATOM 1497 C CA . GLY A 1 192 ? -16.653 -14.354 14.017 1.00 83.19 192 GLY A CA 1
ATOM 1498 C C . GLY A 1 192 ? -16.792 -14.241 15.533 1.00 83.19 192 GLY A C 1
ATOM 1499 O O . GLY A 1 192 ? -17.673 -13.527 16.000 1.00 83.19 192 GLY A O 1
ATOM 1500 N N . LYS A 1 193 ? -15.950 -14.913 16.324 1.00 88.44 193 LYS A N 1
ATOM 1501 C CA . LYS A 1 193 ? -15.850 -14.658 17.775 1.00 88.44 193 LYS A CA 1
ATOM 1502 C C . LYS A 1 193 ? -15.145 -13.338 18.081 1.00 88.44 193 LYS A C 1
ATOM 1504 O O . LYS A 1 193 ? -15.400 -12.726 19.115 1.00 88.44 193 LYS A O 1
ATOM 1509 N N . MET A 1 194 ? -14.281 -12.896 17.172 1.00 91.88 194 MET A N 1
ATOM 1510 C CA . MET A 1 194 ? -13.542 -11.644 17.276 1.00 91.88 194 MET A CA 1
ATOM 1511 C C . MET A 1 194 ? -13.663 -10.842 15.984 1.00 91.88 194 MET A C 1
ATOM 1513 O O . MET A 1 194 ? -13.906 -11.385 14.901 1.00 91.88 194 MET A O 1
ATOM 1517 N N . ALA A 1 195 ? -13.422 -9.540 16.087 1.00 94.12 195 ALA A N 1
ATOM 1518 C CA . ALA A 1 195 ? -13.142 -8.697 14.937 1.00 94.12 195 ALA A CA 1
ATOM 1519 C C . ALA A 1 195 ? -11.736 -8.113 15.063 1.00 94.12 195 ALA A C 1
ATOM 1521 O O . ALA A 1 195 ? -11.343 -7.632 16.125 1.00 94.12 195 ALA A O 1
ATOM 1522 N N . ARG A 1 196 ? -10.985 -8.140 13.962 1.00 94.94 196 ARG A N 1
ATOM 1523 C CA . ARG A 1 196 ? -9.748 -7.376 13.811 1.00 94.94 196 ARG A CA 1
ATOM 1524 C C . ARG A 1 196 ? -10.085 -6.011 13.223 1.00 94.94 196 ARG A C 1
ATOM 1526 O O . ARG A 1 196 ? -10.743 -5.946 12.183 1.00 94.94 196 ARG A O 1
ATOM 1533 N N . ILE A 1 197 ? -9.644 -4.954 13.887 1.00 96.06 197 ILE A N 1
ATOM 1534 C CA . ILE A 1 197 ? -9.777 -3.560 13.474 1.00 96.06 197 ILE A CA 1
ATOM 1535 C C . ILE A 1 197 ? -8.432 -3.128 12.904 1.00 96.06 197 ILE A C 1
ATOM 1537 O O . ILE A 1 197 ? -7.455 -3.068 13.642 1.00 96.06 197 ILE A O 1
ATOM 1541 N N . ASP A 1 198 ? -8.387 -2.874 11.601 1.00 93.62 198 ASP A N 1
ATOM 1542 C CA . ASP A 1 198 ? -7.180 -2.470 10.879 1.00 93.62 198 ASP A CA 1
ATOM 1543 C C . ASP A 1 198 ? -7.274 -0.982 10.521 1.00 93.62 198 ASP A C 1
ATOM 1545 O O . ASP A 1 198 ? -8.326 -0.536 10.050 1.00 93.62 198 ASP A O 1
ATOM 1549 N N . PHE A 1 199 ? -6.193 -0.229 10.712 1.00 92.44 199 PHE A N 1
ATOM 1550 C CA . PHE A 1 199 ? -6.094 1.175 10.315 1.00 92.44 199 PHE A CA 1
ATOM 1551 C C . PHE A 1 199 ? -4.636 1.622 10.173 1.00 92.44 199 PHE A C 1
ATOM 1553 O O . PHE A 1 199 ? -3.742 1.108 10.842 1.00 92.44 199 PHE A O 1
ATOM 1560 N N . ASN A 1 200 ? -4.406 2.633 9.337 1.00 89.69 200 ASN A N 1
ATOM 1561 C CA . ASN A 1 200 ? -3.119 3.314 9.275 1.00 89.69 200 ASN A CA 1
ATOM 1562 C C . ASN A 1 200 ? -3.129 4.497 10.252 1.00 89.69 200 ASN A C 1
ATOM 1564 O O . ASN A 1 200 ? -4.024 5.343 10.183 1.00 89.69 200 ASN A O 1
ATOM 1568 N N . TYR A 1 201 ? -2.116 4.578 11.108 1.00 91.19 201 TYR A N 1
ATOM 1569 C CA . TYR A 1 201 ? -1.881 5.674 12.042 1.00 91.19 201 TYR A CA 1
ATOM 1570 C C . TYR A 1 201 ? -0.696 6.516 11.574 1.00 91.19 201 TYR A C 1
ATOM 1572 O O . TYR A 1 201 ? 0.427 6.018 11.504 1.00 91.19 201 TYR A O 1
ATOM 1580 N N . TYR A 1 202 ? -0.950 7.781 11.253 1.00 89.12 202 TYR A N 1
ATOM 1581 C CA . TYR A 1 202 ? 0.067 8.730 10.807 1.00 89.12 202 TYR A CA 1
ATOM 1582 C C . TYR A 1 202 ? 0.377 9.729 11.907 1.00 89.12 202 TYR A C 1
ATOM 1584 O O . TYR A 1 202 ? -0.537 10.234 12.562 1.00 89.12 202 TYR A O 1
ATOM 1592 N N . THR A 1 203 ? 1.655 10.059 12.054 1.00 89.31 203 THR A N 1
ATOM 1593 C CA . THR A 1 203 ? 2.129 11.096 12.968 1.00 89.31 203 THR A CA 1
ATOM 1594 C C . THR A 1 203 ? 3.108 12.019 12.250 1.00 89.31 203 THR A C 1
ATOM 1596 O O . THR A 1 203 ? 3.879 11.578 11.396 1.00 89.31 203 THR A O 1
ATOM 1599 N N . ALA A 1 204 ? 3.071 13.312 12.559 1.00 85.50 204 ALA A N 1
ATOM 1600 C CA . ALA A 1 204 ? 4.023 14.281 12.037 1.00 85.50 204 ALA A CA 1
ATOM 1601 C C . ALA A 1 204 ? 4.434 15.291 13.109 1.00 85.50 204 ALA A C 1
ATOM 1603 O O . ALA A 1 204 ? 3.589 15.816 13.829 1.00 85.50 204 ALA A O 1
ATOM 1604 N N . GLU A 1 205 ? 5.735 15.547 13.207 1.00 85.06 205 GLU A N 1
ATOM 1605 C CA . GLU A 1 205 ? 6.338 16.427 14.207 1.00 85.06 205 GLU A CA 1
ATOM 1606 C C . GLU A 1 205 ? 7.590 17.076 13.618 1.00 85.06 205 GLU A C 1
ATOM 1608 O O . GLU A 1 205 ? 8.454 16.379 13.075 1.00 85.06 205 GLU A O 1
ATOM 1613 N N . ASN A 1 206 ? 7.707 18.406 13.707 1.00 84.69 206 ASN A N 1
ATOM 1614 C CA . ASN A 1 206 ? 8.901 19.138 13.261 1.00 84.69 206 ASN A CA 1
ATOM 1615 C C . ASN A 1 206 ? 9.331 18.801 11.812 1.00 84.69 206 ASN A C 1
ATOM 1617 O O . ASN A 1 206 ? 10.516 18.681 11.496 1.00 84.69 206 ASN A O 1
ATOM 1621 N N . GLY A 1 207 ? 8.356 18.587 10.921 1.00 75.44 207 GLY A N 1
ATOM 1622 C CA . GLY A 1 207 ? 8.586 18.201 9.521 1.00 75.44 207 GLY A CA 1
ATOM 1623 C C . GLY A 1 207 ? 8.958 16.728 9.296 1.00 75.44 207 GLY A C 1
ATOM 1624 O O . GLY A 1 207 ? 9.016 16.292 8.144 1.00 75.44 207 GLY A O 1
ATOM 1625 N N . SER A 1 208 ? 9.153 15.945 10.359 1.00 74.31 208 SER A N 1
ATOM 1626 C CA . SER A 1 208 ? 9.291 14.487 10.293 1.00 74.31 208 SER A CA 1
ATOM 1627 C C . SER A 1 208 ? 7.912 13.842 10.235 1.00 74.31 208 SER A C 1
ATOM 1629 O O . SER A 1 208 ? 6.985 14.301 10.896 1.00 74.31 208 SER A O 1
ATOM 1631 N N . LYS A 1 209 ? 7.760 12.789 9.429 1.00 77.50 209 LYS A N 1
ATOM 1632 C CA . LYS A 1 209 ? 6.495 12.067 9.246 1.00 77.50 209 LYS A CA 1
ATOM 1633 C C . LYS A 1 209 ? 6.722 10.578 9.463 1.00 77.50 209 LYS A C 1
ATOM 1635 O O . LYS A 1 209 ? 7.688 10.024 8.944 1.00 77.50 209 LYS A O 1
ATOM 1640 N N . HIS A 1 210 ? 5.808 9.939 10.178 1.00 76.25 210 HIS A N 1
ATOM 1641 C CA . HIS A 1 210 ? 5.808 8.506 10.435 1.00 76.25 210 HIS A CA 1
ATOM 1642 C C . HIS A 1 210 ? 4.427 7.918 10.161 1.00 76.25 210 HIS A C 1
ATOM 1644 O O . HIS A 1 210 ? 3.406 8.606 10.238 1.00 76.25 210 HIS A O 1
ATOM 1650 N N . ALA A 1 211 ? 4.408 6.631 9.837 1.00 80.44 211 ALA A N 1
ATOM 1651 C CA . ALA A 1 211 ? 3.193 5.878 9.597 1.00 80.44 211 ALA A CA 1
ATOM 1652 C C . ALA A 1 211 ? 3.338 4.461 10.156 1.00 80.44 211 ALA A C 1
ATOM 1654 O O . ALA A 1 211 ? 4.389 3.832 10.014 1.00 80.44 211 ALA A O 1
ATOM 1655 N N . SER A 1 212 ? 2.268 3.966 10.768 1.00 81.38 212 SER A N 1
ATOM 1656 C CA . SER A 1 212 ? 2.185 2.627 11.349 1.00 81.38 212 SER A CA 1
ATOM 1657 C C . SER A 1 212 ? 0.896 1.949 10.904 1.00 81.38 212 SER A C 1
ATOM 1659 O O . SER A 1 212 ? -0.174 2.551 10.983 1.00 81.38 212 SER A O 1
ATOM 1661 N N . ASP A 1 213 ? 0.976 0.689 10.476 1.00 83.75 213 ASP A N 1
ATOM 1662 C CA . ASP A 1 213 ? -0.209 -0.167 10.357 1.00 83.75 213 ASP A CA 1
ATOM 1663 C C . ASP A 1 213 ? -0.531 -0.742 11.732 1.00 83.75 213 ASP A C 1
ATOM 1665 O O . ASP A 1 213 ? 0.328 -1.364 12.366 1.00 83.75 213 ASP A O 1
ATOM 1669 N N . ILE A 1 214 ? -1.748 -0.513 12.206 1.00 89.69 214 ILE A N 1
ATOM 1670 C CA . ILE A 1 214 ? -2.195 -0.992 13.505 1.00 89.69 214 ILE A CA 1
ATOM 1671 C C . ILE A 1 214 ? -3.369 -1.938 13.294 1.00 89.69 214 ILE A C 1
ATOM 1673 O O . ILE A 1 214 ? -4.391 -1.590 12.704 1.00 89.69 214 ILE A O 1
ATOM 1677 N N . SER A 1 215 ? -3.227 -3.135 13.858 1.00 92.56 215 SER A N 1
ATOM 1678 C CA . SER A 1 215 ? -4.314 -4.092 14.014 1.00 92.56 215 SER A CA 1
ATOM 1679 C C . SER A 1 215 ? -4.636 -4.254 15.493 1.00 92.56 215 SER A C 1
ATOM 1681 O O . SER A 1 215 ? -3.799 -4.711 16.273 1.00 92.56 215 SER A O 1
ATOM 1683 N N . LEU A 1 216 ? -5.868 -3.931 15.867 1.00 94.62 216 LEU A N 1
ATOM 1684 C CA . LEU A 1 216 ? -6.424 -4.196 17.191 1.00 94.62 216 LEU A CA 1
ATOM 1685 C C . LEU A 1 216 ? -7.445 -5.327 17.098 1.00 94.62 216 LEU A C 1
ATOM 1687 O O . LEU A 1 216 ? -8.037 -5.554 16.045 1.00 94.62 216 LEU A O 1
ATOM 1691 N N . PHE A 1 217 ? -7.685 -6.028 18.198 1.00 94.44 217 PHE A N 1
ATOM 1692 C CA . PHE A 1 217 ? -8.665 -7.109 18.249 1.00 94.44 217 PHE A CA 1
ATOM 1693 C C . PHE A 1 217 ? -9.734 -6.784 19.282 1.00 94.44 217 PHE A C 1
ATOM 1695 O O . PHE A 1 217 ? -9.422 -6.338 20.384 1.00 94.44 217 PHE A O 1
ATOM 1702 N N . VAL A 1 218 ? -10.994 -7.012 18.922 1.00 94.50 218 VAL A N 1
ATOM 1703 C CA . VAL A 1 218 ? -12.146 -6.831 19.809 1.00 94.50 218 VAL A CA 1
ATOM 1704 C C . VAL A 1 218 ? -12.974 -8.101 19.879 1.00 94.50 218 VAL A C 1
ATOM 1706 O O . VAL A 1 218 ? -13.081 -8.846 18.901 1.00 94.50 218 VAL A O 1
ATOM 1709 N N . GLN A 1 219 ? -13.588 -8.323 21.034 1.00 93.38 219 GLN A N 1
ATOM 1710 C CA . GLN A 1 219 ? -14.482 -9.448 21.284 1.00 93.38 219 GLN A CA 1
ATOM 1711 C C . GLN A 1 219 ? -15.658 -9.029 22.167 1.00 93.38 219 GLN A C 1
ATOM 1713 O O . GLN A 1 219 ? -15.673 -7.932 22.726 1.00 93.38 219 GLN A O 1
ATOM 1718 N N . LEU A 1 220 ? -16.641 -9.919 22.310 1.00 92.12 220 LEU A N 1
ATOM 1719 C CA . LEU A 1 220 ? -17.690 -9.773 23.317 1.00 92.12 220 LEU A CA 1
ATOM 1720 C C . LEU A 1 220 ? -17.238 -10.403 24.636 1.00 92.12 220 LEU A C 1
ATOM 1722 O O . LEU A 1 220 ? -17.124 -11.627 24.728 1.00 92.12 220 LEU A O 1
ATOM 1726 N N . GLY A 1 221 ? -17.011 -9.559 25.637 1.00 88.69 221 GLY A N 1
ATOM 1727 C CA . GLY A 1 221 ? -16.808 -9.938 27.030 1.00 88.69 221 GLY A CA 1
ATOM 1728 C C . GLY A 1 221 ? -18.125 -10.082 27.799 1.00 88.69 221 GLY A C 1
ATOM 1729 O O . GLY A 1 221 ? -19.218 -10.122 27.223 1.00 88.69 221 GLY A O 1
ATOM 1730 N N . ALA A 1 222 ? -18.026 -10.153 29.129 1.00 85.12 222 ALA A N 1
ATOM 1731 C CA . ALA A 1 222 ? -19.187 -10.295 30.011 1.00 85.12 222 ALA A CA 1
ATOM 1732 C C . ALA A 1 222 ? -20.119 -9.067 29.972 1.00 85.12 222 ALA A C 1
ATOM 1734 O O . ALA A 1 222 ? -21.340 -9.222 29.939 1.00 85.12 222 ALA A O 1
ATOM 1735 N N . ASP A 1 223 ? -19.538 -7.865 29.908 1.00 85.00 223 ASP A N 1
ATOM 1736 C CA . ASP A 1 223 ? -20.254 -6.589 30.059 1.00 85.00 223 ASP A CA 1
ATOM 1737 C C . ASP A 1 223 ? -20.475 -5.830 28.736 1.00 85.00 223 ASP A C 1
ATOM 1739 O O . ASP A 1 223 ? -21.048 -4.732 28.718 1.00 85.00 223 ASP A O 1
ATOM 1743 N N . GLY A 1 224 ? -20.043 -6.408 27.613 1.00 90.19 224 GLY A N 1
ATOM 1744 C CA . GLY A 1 224 ? -20.133 -5.797 26.291 1.00 90.19 224 GLY A CA 1
ATOM 1745 C C . GLY A 1 224 ? -18.887 -6.038 25.451 1.00 90.19 224 GLY A C 1
ATOM 1746 O O . GLY A 1 224 ? -18.197 -7.039 25.614 1.00 90.19 224 GLY A O 1
ATOM 1747 N N . ILE A 1 225 ? -18.629 -5.126 24.519 1.00 94.19 225 ILE A N 1
ATOM 1748 C CA . ILE A 1 225 ? -17.432 -5.164 23.682 1.00 94.19 225 ILE A CA 1
ATOM 1749 C C . ILE A 1 225 ? -16.186 -4.765 24.480 1.00 94.19 225 ILE A C 1
ATOM 1751 O O . ILE A 1 225 ? -16.242 -3.843 25.291 1.00 94.19 225 ILE A O 1
ATOM 1755 N N . GLU A 1 226 ? -15.069 -5.449 24.247 1.00 93.94 226 GLU A N 1
ATOM 1756 C CA . GLU A 1 226 ? -13.785 -5.197 24.911 1.00 93.94 226 GLU A CA 1
ATOM 1757 C C . GLU A 1 226 ? -12.597 -5.427 23.963 1.00 93.94 226 GLU A C 1
ATOM 1759 O O . GLU A 1 226 ? -12.704 -6.175 22.985 1.00 93.94 226 GLU A O 1
ATOM 1764 N N . TRP A 1 227 ? -11.457 -4.795 24.264 1.00 93.12 227 TRP A N 1
ATOM 1765 C CA . TRP A 1 227 ? -10.186 -5.048 23.580 1.00 93.12 227 TRP A CA 1
ATOM 1766 C C . TRP A 1 227 ? -9.594 -6.389 24.024 1.00 93.12 227 TRP A C 1
ATOM 1768 O O . TRP A 1 227 ? -9.502 -6.670 25.221 1.00 93.12 227 TRP A O 1
ATOM 1778 N N . VAL A 1 228 ? -9.135 -7.192 23.067 1.00 90.81 228 VAL A N 1
ATOM 1779 C CA . VAL A 1 228 ? -8.355 -8.406 23.332 1.00 90.81 228 VAL A CA 1
ATOM 1780 C C . VAL A 1 228 ? -6.911 -7.988 23.615 1.00 90.81 228 VAL A C 1
ATOM 1782 O O . VAL A 1 228 ? -6.320 -7.245 22.830 1.00 90.81 228 VAL A O 1
ATOM 1785 N N . LYS A 1 229 ? -6.372 -8.435 24.751 1.00 80.44 229 LYS A N 1
ATOM 1786 C CA . LYS A 1 229 ? -4.999 -8.151 25.195 1.00 80.44 229 LYS A CA 1
ATOM 1787 C C . LYS A 1 229 ? -4.013 -9.205 24.712 1.00 80.44 229 LYS A C 1
ATOM 1789 O O . LYS A 1 229 ? -4.424 -10.385 24.628 1.00 80.44 229 LYS A O 1
#

Secondary structure (DSSP, 8-state):
-PPPP-PPPTTGGGGEEEEEEEEEPTTSPEEEEEEEEETTT--EEEEEEEEE-GGG-SPPPPPPEEEEEEESSSEEEEEEE-S-TTBTT---EEEEEEEEE-TTS-EEE-SPPEEEEPPPP-PPPP-------S---GGGEEEEEEEEEETTTEEEEEEEEEETTEEEEEE-----SEEEEEEEEEEEEGGGTEEEEEEEEEEEETTEEEEEEEEEEEEE-SSSEEE--

Sequence (229 aa):
MSGKEDEPPVNFLDHLELSQRSQDEINSVTNYCVVVTRTDNGDELLHIFCSYHPQAGPVRPDSVSNLQVVEGKHLEITWEWSENSFDVASPGAYFKRPLTVDGAGRLAWAGPVVRTAKEKSRPKPPTTTTTSVRQLLLKDLVLKDECWTEGMSEDRVKIVVSYGGKTIDWIGTSWAESQSITLLKATAVEDGKMARIDFNYYTAENGSKHASDISLFVQLGADGIEWVK